Protein AF-U2Q7E9-F1 (afdb_monomer_lite)

InterPro domains:
  IPR041172 Esterase, Ig-like N-terminal [PF18435] (64-182)

Organism: Leptotrichia wadei (strain F0279) (NCBI:txid888055)

Foldseek 3Di:
DDDDDDDDDDDDDDDDDDDDDDDDDDDDDPPPPPPPPPPPPPLDEAAPVQFFPDKFFEWAQDPLGIAGFKIKTFTPFKFFFVFDDLVQKDKDFLLNVCCVPPNDVQWFPFQQPPDPPQFFGFDDKGAAQDRDDDPVRHDRIHRIIITGGDDRTHTHDHPDDNQQRRKMKMWGQQWTAGPSGIHHGHDDIDIQKDWDWDWDQDPVRDTDTDIDIGGDPVRYHHPCPPPPND

Secondary structure (DSSP, 8-state):
-----------PPPP------------------------------EEHHHHEEEEEEEEEEETTEEEEEEEEEEEEEEEEGGG--GGGEEEEEHHHHHHHHH-HHHHEEEESSS-TT-TT-EEEEEEESSSS--TT---SEEEEEEEEE---EEE--SS--HHHHT-EEEEE-S-EEETTEEEEPPSS-EESEEEEEEEEE-TTS-EEEEEEEEE-GGGEE-GGGSTT--

Structure (mmCIF, N/CA/C/O backbone):
data_AF-U2Q7E9-F1
#
_entry.id   AF-U2Q7E9-F1
#
loop_
_atom_site.group_PDB
_atom_site.id
_atom_site.type_symbol
_atom_site.label_atom_id
_atom_site.label_alt_id
_atom_site.label_comp_id
_atom_site.label_asym_id
_atom_site.label_entity_id
_atom_site.label_seq_id
_atom_site.pdbx_PDB_ins_code
_atom_site.Cartn_x
_atom_site.Cartn_y
_atom_site.Cartn_z
_atom_site.occupancy
_atom_site.B_iso_or_equiv
_atom_site.auth_seq_id
_atom_site.auth_comp_id
_atom_site.auth_asym_id
_atom_site.auth_atom_id
_atom_site.pdbx_PDB_model_num
ATOM 1 N N . MET A 1 1 ? -50.893 -19.661 -32.625 1.00 35.09 1 MET A N 1
ATOM 2 C CA . MET A 1 1 ? -51.356 -20.786 -31.797 1.00 35.09 1 MET A CA 1
ATOM 3 C C . MET A 1 1 ? -50.224 -21.048 -30.816 1.00 35.09 1 MET A C 1
ATOM 5 O O . MET A 1 1 ? -49.136 -21.323 -31.297 1.00 35.09 1 MET A O 1
ATOM 9 N N . GLU A 1 2 ? -50.495 -20.791 -29.529 1.00 38.53 2 GLU A N 1
ATOM 10 C CA . GLU A 1 2 ? -49.687 -21.047 -28.306 1.00 38.53 2 GLU A CA 1
ATOM 11 C C . GLU A 1 2 ? -48.305 -20.359 -28.233 1.00 38.53 2 GLU A C 1
ATOM 13 O O . GLU A 1 2 ? -47.393 -20.692 -28.975 1.00 38.53 2 GLU A O 1
ATOM 18 N N . GLU A 1 3 ? -48.082 -19.260 -27.497 1.00 37.53 3 GLU A N 1
ATOM 19 C CA . GLU A 1 3 ? -48.183 -18.992 -26.039 1.00 37.53 3 GLU A CA 1
ATOM 20 C C . GLU A 1 3 ? -47.411 -19.949 -25.112 1.00 37.53 3 GLU A C 1
ATOM 22 O O . GLU A 1 3 ? -47.813 -21.083 -24.893 1.00 37.53 3 GLU A O 1
ATOM 27 N N . ASN A 1 4 ? -46.334 -19.420 -24.512 1.00 36.62 4 ASN A N 1
ATOM 28 C CA . ASN A 1 4 ? -45.985 -19.481 -23.078 1.00 36.62 4 ASN A CA 1
ATOM 29 C C . ASN A 1 4 ? -44.776 -18.532 -22.861 1.00 36.62 4 ASN A C 1
ATOM 31 O O . ASN A 1 4 ? -43.702 -18.775 -23.401 1.00 36.62 4 ASN A O 1
ATOM 35 N N . PHE A 1 5 ? -44.928 -17.300 -22.345 1.00 35.25 5 PHE A N 1
ATOM 36 C CA . PHE A 1 5 ? -44.990 -16.900 -20.918 1.00 35.25 5 PHE A CA 1
ATOM 37 C C . PHE A 1 5 ? -43.955 -17.629 -20.032 1.00 35.25 5 PHE A C 1
ATOM 39 O O . PHE A 1 5 ? -43.865 -18.843 -20.074 1.00 35.25 5 PHE A O 1
ATOM 46 N N . MET A 1 6 ? -43.194 -17.042 -19.102 1.00 34.22 6 MET A N 1
ATOM 47 C CA . MET A 1 6 ? -42.956 -15.685 -18.586 1.00 34.22 6 MET A CA 1
ATOM 48 C C . MET A 1 6 ? -42.015 -15.862 -17.374 1.00 34.22 6 MET A C 1
ATOM 50 O O . MET A 1 6 ? -42.151 -16.858 -16.666 1.00 34.22 6 MET A O 1
ATOM 54 N N . LYS A 1 7 ? -41.133 -14.891 -17.079 1.00 34.28 7 LYS A N 1
ATOM 55 C CA . LYS A 1 7 ? -40.957 -14.269 -15.738 1.00 34.28 7 LYS A CA 1
ATOM 56 C C . LYS A 1 7 ? -39.712 -13.373 -15.679 1.00 34.28 7 LYS A C 1
ATOM 58 O O . LYS A 1 7 ? -38.627 -13.805 -15.312 1.00 34.28 7 LYS A O 1
ATOM 63 N N . LEU A 1 8 ? -39.923 -12.080 -15.923 1.00 35.78 8 LEU A N 1
ATOM 64 C CA . LEU A 1 8 ? -39.176 -11.018 -15.248 1.00 35.78 8 LEU A CA 1
ATOM 65 C C . LEU A 1 8 ? -39.913 -10.725 -13.934 1.00 35.78 8 LEU A C 1
ATOM 67 O O . LEU A 1 8 ? -41.083 -10.341 -13.957 1.00 35.78 8 LEU A O 1
ATOM 71 N N . ASN A 1 9 ? -39.261 -10.920 -12.789 1.00 39.03 9 ASN A N 1
ATOM 72 C CA . ASN A 1 9 ? -39.850 -10.590 -11.493 1.00 39.03 9 ASN A CA 1
ATOM 73 C C . ASN A 1 9 ? -39.443 -9.166 -11.093 1.00 39.03 9 ASN A C 1
ATOM 75 O O . ASN A 1 9 ? -38.362 -8.928 -10.564 1.00 39.03 9 ASN A O 1
ATOM 79 N N . CYS A 1 10 ? -40.328 -8.216 -11.385 1.00 36.78 10 CYS A N 1
ATOM 80 C CA . CYS A 1 10 ? -40.249 -6.829 -10.950 1.00 36.78 10 CYS A CA 1
ATOM 81 C C . CYS A 1 10 ? -41.107 -6.682 -9.682 1.00 36.78 10 CYS A C 1
ATOM 83 O O . CYS A 1 10 ? -42.337 -6.692 -9.765 1.00 36.78 10 CYS A O 1
ATOM 85 N N . LYS A 1 11 ? -40.496 -6.555 -8.495 1.00 34.84 11 LYS A N 1
ATOM 86 C CA . LYS A 1 11 ? -41.243 -6.180 -7.283 1.00 34.84 11 LYS A CA 1
ATOM 87 C C . LYS A 1 11 ? -41.330 -4.657 -7.178 1.00 34.84 11 LYS A C 1
ATOM 89 O O . LYS A 1 11 ? -40.376 -3.971 -6.825 1.00 34.84 11 LYS A O 1
ATOM 94 N N . LYS A 1 12 ? -42.521 -4.166 -7.527 1.00 38.69 12 LYS A N 1
ATOM 95 C CA . LYS A 1 12 ? -42.994 -2.781 -7.439 1.00 38.69 12 LYS A CA 1
ATOM 96 C C . LYS A 1 12 ? -42.983 -2.260 -5.997 1.00 38.69 12 LYS A C 1
ATOM 98 O O . LYS A 1 12 ? -43.397 -2.957 -5.073 1.00 38.69 12 LYS A O 1
ATOM 103 N N . LYS A 1 13 ? -42.573 -0.997 -5.847 1.00 38.19 13 LYS A N 1
ATOM 104 C CA . LYS A 1 13 ? -42.762 -0.172 -4.646 1.00 38.19 13 LYS A CA 1
ATOM 105 C C . LYS A 1 13 ? -44.255 0.096 -4.431 1.00 38.19 13 LYS A C 1
ATOM 107 O O . LYS A 1 13 ? -44.964 0.466 -5.366 1.00 38.19 13 LYS A O 1
ATOM 112 N N . LEU A 1 14 ? -44.706 -0.106 -3.199 1.00 34.03 14 LEU A N 1
ATOM 113 C CA . LEU A 1 14 ? -46.074 0.115 -2.748 1.00 34.03 14 LEU A CA 1
ATOM 114 C C . LEU A 1 14 ? -46.312 1.625 -2.566 1.00 34.03 14 LEU A C 1
ATOM 116 O O . LEU A 1 14 ? -45.668 2.258 -1.733 1.00 34.03 14 LEU A O 1
ATOM 120 N N . TYR A 1 15 ? -47.220 2.196 -3.357 1.00 35.81 15 TYR A N 1
ATOM 121 C CA . TYR A 1 15 ? -47.798 3.516 -3.107 1.00 35.81 15 TYR A CA 1
ATOM 122 C C . TYR A 1 15 ? -48.933 3.367 -2.090 1.00 35.81 15 TYR A C 1
ATOM 124 O O . TYR A 1 15 ? -49.834 2.559 -2.299 1.00 35.81 15 TYR A O 1
ATOM 132 N N . PHE A 1 16 ? -48.924 4.179 -1.034 1.00 34.53 16 PHE A N 1
ATOM 133 C CA . PHE A 1 16 ? -50.110 4.439 -0.219 1.00 34.53 16 PHE A CA 1
ATOM 134 C C . PHE A 1 16 ? -50.252 5.952 -0.050 1.00 34.53 16 PHE A C 1
ATOM 136 O O . PHE A 1 16 ? -49.656 6.566 0.830 1.00 34.53 16 PHE A O 1
ATOM 143 N N . GLY A 1 17 ? -51.012 6.554 -0.963 1.00 34.69 17 GLY A N 1
ATOM 144 C CA . GLY A 1 17 ? -51.671 7.830 -0.729 1.00 34.69 17 GLY A CA 1
ATOM 145 C C . GLY A 1 17 ? -53.087 7.532 -0.250 1.00 34.69 17 GLY A C 1
ATOM 146 O O . GLY A 1 17 ? -53.832 6.846 -0.943 1.00 34.69 17 GLY A O 1
ATOM 147 N N . MET A 1 18 ? -53.457 8.031 0.924 1.00 37.06 18 MET A N 1
ATOM 148 C CA . MET A 1 18 ? -54.849 8.085 1.363 1.00 37.06 18 MET A CA 1
ATOM 149 C C . MET A 1 18 ? -55.152 9.512 1.792 1.00 37.06 18 MET A C 1
ATOM 151 O O . MET A 1 18 ? -54.503 10.058 2.683 1.00 37.06 18 MET A O 1
ATOM 155 N N . MET A 1 19 ? -56.132 10.105 1.117 1.00 32.47 19 MET A N 1
ATOM 156 C CA . MET A 1 19 ? -56.674 11.420 1.409 1.00 32.47 19 MET A CA 1
ATOM 157 C C . MET A 1 19 ? -58.047 11.264 2.077 1.00 32.47 19 MET A C 1
ATOM 159 O O . MET A 1 19 ? -58.916 10.595 1.533 1.00 32.47 19 MET A O 1
ATOM 163 N N . ALA A 1 20 ? -58.174 11.944 3.222 1.00 42.78 20 ALA A N 1
ATOM 164 C CA . ALA A 1 20 ? -59.353 12.554 3.853 1.00 42.78 20 ALA A CA 1
ATOM 165 C C . ALA A 1 20 ? -60.556 11.701 4.318 1.00 42.78 20 ALA A C 1
ATOM 167 O O . ALA A 1 20 ? -61.216 11.039 3.529 1.00 42.78 20 ALA A O 1
ATOM 168 N N . LEU A 1 21 ? -60.968 11.927 5.578 1.00 33.34 21 LEU A N 1
ATOM 169 C CA . LEU A 1 21 ? -62.290 12.497 5.887 1.00 33.34 21 LEU A CA 1
ATOM 170 C C . LEU A 1 21 ? -62.303 13.156 7.286 1.00 33.34 21 LEU A C 1
ATOM 172 O O . LEU A 1 21 ? -61.778 12.607 8.250 1.00 33.34 21 LEU A O 1
ATOM 176 N N . PHE A 1 22 ? -62.903 14.346 7.369 1.00 38.03 22 PHE A N 1
ATOM 177 C CA . PHE A 1 22 ? -63.167 15.127 8.585 1.00 38.03 22 PHE A CA 1
ATOM 178 C C . PHE A 1 22 ? -64.442 14.636 9.289 1.00 38.03 22 PHE A C 1
ATOM 180 O O . PHE A 1 22 ? -65.451 14.437 8.617 1.00 38.03 22 PHE A O 1
ATOM 187 N N . LEU A 1 23 ? -64.446 14.585 10.627 1.00 35.72 23 LEU A N 1
ATOM 188 C CA . LEU A 1 23 ? -65.650 14.771 11.452 1.00 35.72 23 LEU A CA 1
ATOM 189 C C . LEU A 1 23 ? -65.274 15.275 12.858 1.00 35.72 23 LEU A C 1
ATOM 191 O O . LEU A 1 23 ? -64.299 14.832 13.456 1.00 35.72 23 LEU A O 1
ATOM 195 N N . ALA A 1 24 ? -66.030 16.270 13.324 1.00 41.69 24 ALA A N 1
ATOM 196 C CA . ALA A 1 24 ? -65.790 17.094 14.506 1.00 41.69 24 ALA A CA 1
ATOM 197 C C . ALA A 1 24 ? -66.223 16.433 15.830 1.00 41.69 24 ALA A C 1
ATOM 199 O O . ALA A 1 24 ? -67.182 15.667 15.846 1.00 41.69 24 ALA A O 1
ATOM 200 N N . GLY A 1 25 ? -65.598 16.829 16.952 1.00 32.41 25 GLY A N 1
ATOM 201 C CA . GLY A 1 25 ? -66.153 16.591 18.293 1.00 32.41 25 GLY A CA 1
ATOM 202 C C . GLY A 1 25 ? -65.167 16.645 19.471 1.00 32.41 25 GLY A C 1
ATOM 203 O O . GLY A 1 25 ? -64.570 15.638 19.805 1.00 32.41 25 GLY A O 1
ATOM 204 N N . MET A 1 26 ? -65.100 17.814 20.121 1.00 39.75 26 MET A N 1
ATOM 205 C CA . MET A 1 26 ? -64.937 18.077 21.570 1.00 39.75 26 MET A CA 1
ATOM 206 C C . MET A 1 26 ? -63.704 17.615 22.398 1.00 39.75 26 MET A C 1
ATOM 208 O O . MET A 1 26 ? -63.400 16.441 22.543 1.00 39.75 26 MET A O 1
ATOM 212 N N . ALA A 1 27 ? -63.191 18.623 23.125 1.00 36.56 27 ALA A N 1
ATOM 213 C CA . ALA A 1 27 ? -62.683 18.637 24.509 1.00 36.56 27 ALA A CA 1
ATOM 214 C C . ALA A 1 27 ? -61.214 18.257 24.833 1.00 36.56 27 ALA A C 1
ATOM 216 O O . ALA A 1 27 ? -60.791 17.112 24.783 1.00 36.56 27 ALA A O 1
ATOM 217 N N . PHE A 1 28 ? -60.496 19.311 25.256 1.00 37.78 28 PHE A N 1
ATOM 218 C CA . PHE A 1 28 ? -59.373 19.447 26.198 1.00 37.78 28 PHE A CA 1
ATOM 219 C C . PHE A 1 28 ? -58.481 18.238 26.526 1.00 37.78 28 PHE A C 1
ATOM 221 O O . PHE A 1 28 ? -58.897 17.310 27.210 1.00 37.78 28 PHE A O 1
ATOM 228 N N . SER A 1 29 ? -57.184 18.387 26.228 1.00 39.94 29 SER A N 1
ATOM 229 C CA . SER A 1 29 ? -56.067 18.383 27.200 1.00 39.94 29 SER A CA 1
ATOM 230 C C . SER A 1 29 ? -54.755 18.595 26.435 1.00 39.94 29 SER A C 1
ATOM 232 O O . SER A 1 29 ? -54.306 17.707 25.714 1.00 39.94 29 SER A O 1
ATOM 234 N N . THR A 1 30 ? -54.118 19.762 26.560 1.00 42.22 30 THR A N 1
ATOM 235 C CA . THR A 1 30 ? -52.761 19.971 26.032 1.00 42.22 30 THR A CA 1
ATOM 236 C C . THR A 1 30 ? -51.767 19.227 26.918 1.00 42.22 30 THR A C 1
ATOM 238 O O . THR A 1 30 ? -51.229 19.787 27.872 1.00 42.22 30 THR A O 1
ATOM 241 N N . ILE A 1 31 ? -51.507 17.958 26.610 1.00 42.34 31 ILE A N 1
ATOM 242 C CA . ILE A 1 31 ? -50.295 17.299 27.088 1.00 42.34 31 ILE A CA 1
ATOM 243 C C . ILE A 1 31 ? -49.171 17.870 26.230 1.00 42.34 31 ILE A C 1
ATOM 245 O O . ILE A 1 31 ? -49.015 17.511 25.062 1.00 42.34 31 ILE A O 1
ATOM 249 N N . SER A 1 32 ? -48.422 18.816 26.794 1.00 42.19 32 SER A N 1
ATOM 250 C CA . SER A 1 32 ? -47.154 19.250 26.220 1.00 42.19 32 SER A CA 1
ATOM 251 C C . SER A 1 32 ? -46.184 18.074 26.320 1.00 42.19 32 SER A C 1
ATOM 253 O O . SER A 1 32 ? -45.447 17.922 27.292 1.00 42.19 32 SER A O 1
ATOM 255 N N . VAL A 1 33 ? -46.238 17.176 25.336 1.00 44.69 33 VAL A N 1
ATOM 256 C CA . VAL A 1 33 ? -45.173 16.207 25.111 1.00 44.69 33 VAL A CA 1
ATOM 257 C C . VAL A 1 33 ? -44.020 17.025 24.562 1.00 44.69 33 VAL A C 1
ATOM 259 O O . VAL A 1 33 ? -43.983 17.361 23.376 1.00 44.69 33 VAL 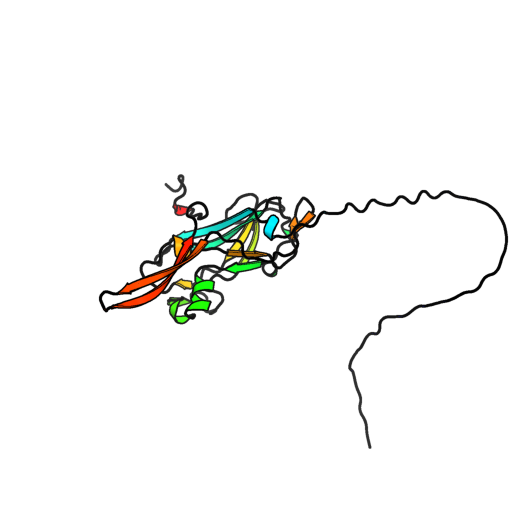A O 1
ATOM 262 N N . ALA A 1 34 ? -43.097 17.398 25.447 1.00 45.75 34 ALA A N 1
ATOM 263 C CA . ALA A 1 34 ? -41.795 17.885 25.041 1.00 45.75 34 ALA A CA 1
ATOM 264 C C . ALA A 1 34 ? -41.196 16.817 24.122 1.00 45.75 34 ALA A C 1
ATOM 266 O O . ALA A 1 34 ? -40.787 15.743 24.563 1.00 45.75 34 ALA A O 1
ATOM 267 N N . LYS A 1 35 ? -41.223 17.084 22.815 1.00 36.81 35 LYS A N 1
ATOM 268 C CA . LYS A 1 35 ? -40.542 16.276 21.816 1.00 36.81 35 LYS A CA 1
ATOM 269 C C . LYS A 1 35 ? -39.066 16.387 22.152 1.00 36.81 35 LYS A C 1
ATOM 271 O O . LYS A 1 35 ? -38.424 17.371 21.792 1.00 36.81 35 LYS A O 1
ATOM 276 N N . THR A 1 36 ? -38.542 15.401 22.873 1.00 38.97 36 THR A N 1
ATOM 277 C CA . THR A 1 36 ? -37.107 15.209 23.036 1.00 38.97 36 THR A CA 1
ATOM 278 C C . THR A 1 36 ? -36.568 14.944 21.641 1.00 38.97 36 THR A C 1
ATOM 280 O O . THR A 1 36 ? -36.545 13.816 21.152 1.00 38.97 36 THR A O 1
ATOM 283 N N . THR A 1 37 ? -36.213 16.013 20.933 1.00 39.88 37 THR A N 1
ATOM 284 C CA . THR A 1 37 ? -35.397 15.914 19.739 1.00 39.88 37 THR A CA 1
ATOM 285 C C . THR A 1 37 ? -34.072 15.374 20.237 1.00 39.88 37 THR A C 1
ATOM 287 O O . THR A 1 37 ? -33.263 16.127 20.781 1.00 39.88 37 THR A O 1
ATOM 290 N N . ASN A 1 38 ? -33.876 14.061 20.111 1.00 45.81 38 ASN A N 1
ATOM 291 C CA . ASN A 1 38 ? -32.545 13.487 20.099 1.00 45.81 38 ASN A CA 1
ATOM 292 C C . ASN A 1 38 ? -31.761 14.339 19.105 1.00 45.81 38 ASN A C 1
ATOM 294 O O . ASN A 1 38 ? -32.017 14.281 17.901 1.00 45.81 38 ASN A O 1
ATOM 298 N N . LYS A 1 39 ? -30.884 15.212 19.617 1.00 47.50 39 LYS A N 1
ATOM 299 C CA . LYS A 1 39 ? -29.866 15.859 18.801 1.00 47.50 39 LYS A CA 1
ATOM 300 C C . LYS A 1 39 ? -29.075 14.696 18.234 1.00 47.50 39 LYS A C 1
ATOM 302 O O . LYS A 1 39 ? -28.239 14.132 18.935 1.00 47.50 39 LYS A O 1
ATOM 307 N N . SER A 1 40 ? -29.415 14.290 17.011 1.00 49.81 40 SER A N 1
ATOM 308 C CA . SER A 1 40 ? -28.590 13.408 16.206 1.00 49.81 40 SER A CA 1
ATOM 309 C C . SER A 1 40 ? -27.187 13.973 16.321 1.00 49.81 40 SER A C 1
ATOM 311 O O . SER A 1 40 ? -26.947 15.120 15.933 1.00 49.81 40 SER A O 1
ATOM 313 N N . LYS A 1 41 ? -26.303 13.234 16.989 1.00 53.41 41 LYS A N 1
ATOM 314 C CA . LYS A 1 41 ? -24.899 13.593 17.103 1.00 53.41 41 LYS A CA 1
ATOM 315 C C . LYS A 1 41 ? -24.408 13.590 15.662 1.00 53.41 41 LYS A C 1
ATOM 317 O O . LYS A 1 41 ? -24.240 12.521 15.090 1.00 53.41 41 LYS A O 1
ATOM 322 N N . ILE A 1 42 ? -24.313 14.770 15.045 1.00 53.94 42 ILE A N 1
ATOM 323 C CA . ILE A 1 42 ? -23.821 14.915 13.677 1.00 53.94 42 ILE A CA 1
ATOM 324 C C . ILE A 1 42 ? -22.383 14.408 13.727 1.00 53.94 42 ILE A C 1
ATOM 326 O O . ILE A 1 42 ? -21.487 15.116 14.185 1.00 53.94 42 ILE A O 1
ATOM 330 N N . SER A 1 43 ? -22.173 13.148 13.351 1.00 61.22 43 SER A N 1
ATOM 331 C CA . SER A 1 43 ? -20.841 12.600 13.163 1.00 61.22 43 SER A CA 1
ATOM 332 C C . SER A 1 43 ? -20.262 13.339 11.968 1.00 61.22 43 SER A C 1
ATOM 334 O O . SER A 1 43 ? -20.722 13.160 10.839 1.00 61.22 43 SER A O 1
ATOM 336 N N . LYS A 1 44 ? -19.323 14.245 12.229 1.00 70.81 44 LYS A N 1
ATOM 337 C CA . LYS A 1 44 ? -18.643 15.008 11.190 1.00 70.81 44 LYS A CA 1
ATOM 338 C C . LYS A 1 44 ? -17.873 14.008 10.327 1.00 70.81 44 LYS A C 1
ATOM 340 O O . LYS A 1 44 ? -16.925 13.403 10.813 1.00 70.81 44 LYS A O 1
ATOM 345 N N . SER A 1 45 ? -18.324 13.798 9.092 1.00 85.50 45 SER A N 1
ATOM 346 C CA . SER A 1 45 ? -17.594 12.978 8.125 1.00 85.50 45 SER A CA 1
ATOM 347 C C . SER A 1 45 ? -16.441 13.794 7.544 1.00 85.50 45 SER A C 1
ATOM 349 O O . SER A 1 45 ? -16.604 14.990 7.272 1.00 85.50 45 SER A O 1
ATOM 351 N N . ILE A 1 46 ? -15.277 13.169 7.395 1.00 95.06 46 ILE A N 1
ATOM 352 C CA . ILE A 1 46 ? -14.102 13.753 6.736 1.00 95.06 46 ILE A CA 1
ATOM 353 C C . ILE A 1 46 ? -13.701 12.885 5.542 1.00 95.06 46 ILE A C 1
ATOM 355 O O . ILE A 1 46 ? -13.955 11.688 5.541 1.00 95.06 46 ILE A O 1
ATOM 359 N N . LEU A 1 47 ? -13.068 13.472 4.528 1.00 97.38 47 LEU A N 1
ATOM 360 C CA . LEU A 1 47 ? -12.507 12.703 3.412 1.00 97.38 47 LEU A CA 1
ATOM 361 C C . LEU A 1 47 ? -11.194 12.031 3.823 1.00 97.38 47 LEU A C 1
ATOM 363 O O . LEU A 1 47 ? -10.405 12.635 4.561 1.00 97.38 47 LEU A O 1
ATOM 367 N N . ALA A 1 48 ? -10.921 10.846 3.275 1.00 97.88 48 ALA A N 1
ATOM 368 C CA . ALA A 1 48 ? -9.658 10.137 3.478 1.00 97.88 48 ALA A CA 1
ATOM 369 C C . ALA A 1 48 ? -8.433 10.993 3.114 1.00 97.88 48 ALA A C 1
ATOM 371 O O . ALA A 1 48 ? -7.438 10.960 3.830 1.00 97.88 48 ALA A O 1
ATOM 372 N N . ASP A 1 49 ? -8.555 11.863 2.104 1.00 97.25 49 ASP A N 1
ATOM 373 C CA . ASP A 1 49 ? -7.512 12.809 1.671 1.00 97.25 49 ASP A CA 1
ATOM 374 C C . ASP A 1 49 ? -6.993 13.730 2.790 1.00 97.25 49 ASP A C 1
ATOM 376 O O . ASP A 1 49 ? -5.884 14.260 2.682 1.00 97.25 49 ASP A O 1
ATOM 380 N N . ASN A 1 50 ? -7.815 13.956 3.822 1.00 96.75 50 ASN A N 1
ATOM 381 C CA . ASN A 1 50 ? -7.501 14.767 5.001 1.00 96.75 50 ASN A CA 1
ATOM 382 C C . ASN A 1 50 ? -7.314 13.921 6.269 1.00 96.75 50 ASN A C 1
ATOM 384 O O . ASN A 1 50 ? -6.796 14.416 7.272 1.00 96.75 50 ASN A O 1
ATOM 388 N N . ALA A 1 51 ? -7.808 12.682 6.261 1.00 97.81 51 ALA A N 1
ATOM 389 C CA . ALA A 1 51 ? -7.718 11.773 7.393 1.00 97.81 51 ALA A CA 1
ATOM 390 C C . ALA A 1 51 ? -6.390 11.016 7.410 1.00 97.81 51 ALA A C 1
ATOM 392 O O . ALA A 1 51 ? -5.810 10.845 8.477 1.00 97.81 51 ALA A O 1
ATOM 393 N N . ILE A 1 52 ? -5.907 10.592 6.243 1.00 98.56 52 ILE A N 1
ATOM 394 C CA . ILE A 1 52 ? -4.623 9.914 6.084 1.00 98.56 52 ILE A CA 1
ATOM 395 C C . ILE A 1 52 ? -3.518 10.967 6.171 1.00 98.56 52 ILE A C 1
ATOM 397 O O . ILE A 1 52 ? -3.438 11.885 5.353 1.00 98.56 52 ILE A O 1
ATOM 401 N N . VAL A 1 53 ? -2.663 10.835 7.181 1.00 98.06 53 VAL A N 1
ATOM 402 C CA . VAL A 1 53 ? -1.568 11.777 7.450 1.00 98.06 53 VAL A CA 1
ATOM 403 C C . VAL A 1 53 ? -0.245 11.302 6.877 1.00 98.06 53 VAL A C 1
ATOM 405 O O . VAL A 1 53 ? 0.622 12.121 6.572 1.00 98.06 53 VAL A O 1
ATOM 408 N N . ASN A 1 54 ? -0.067 9.988 6.742 1.00 98.25 54 ASN A N 1
ATOM 409 C CA . ASN A 1 54 ? 1.174 9.426 6.246 1.00 98.25 54 ASN A CA 1
ATOM 410 C C . ASN A 1 54 ? 0.963 8.044 5.636 1.00 98.25 54 ASN A C 1
ATOM 412 O O . ASN A 1 54 ? 0.061 7.307 6.028 1.00 98.25 54 ASN A O 1
ATOM 416 N N . VAL A 1 55 ? 1.845 7.697 4.706 1.00 98.75 55 VAL A N 1
ATOM 417 C CA . VAL A 1 55 ? 1.912 6.381 4.075 1.00 98.75 55 VAL A CA 1
ATOM 418 C C . VAL A 1 55 ? 3.357 5.929 4.140 1.00 98.75 55 VAL A C 1
ATOM 420 O O . VAL A 1 55 ? 4.263 6.700 3.814 1.00 98.75 55 VAL A O 1
ATOM 423 N N . LYS A 1 56 ? 3.572 4.703 4.606 1.00 98.69 56 LYS A N 1
ATOM 424 C CA . LYS A 1 56 ? 4.890 4.077 4.710 1.00 98.69 56 LYS A CA 1
ATOM 425 C C . LYS A 1 56 ? 4.874 2.722 4.025 1.00 98.69 56 LYS A C 1
ATOM 427 O O . LYS A 1 56 ? 3.832 2.076 3.963 1.00 98.69 56 LYS A O 1
ATOM 432 N N . SER A 1 57 ? 6.033 2.285 3.564 1.00 98.44 57 SER A N 1
ATOM 433 C CA . SER A 1 57 ? 6.242 0.899 3.161 1.00 98.44 57 SER A CA 1
ATOM 434 C C . SER A 1 57 ? 6.916 0.140 4.294 1.00 98.44 57 SER A C 1
ATOM 436 O O . SER A 1 57 ? 7.801 0.661 4.973 1.00 98.44 57 SER A O 1
ATOM 438 N N . TYR A 1 58 ? 6.478 -1.091 4.496 1.00 98.06 58 TYR A N 1
ATOM 439 C CA . TYR A 1 58 ? 7.114 -2.084 5.343 1.00 98.06 58 TYR A CA 1
ATOM 440 C C . TYR A 1 58 ? 7.552 -3.223 4.432 1.00 98.06 58 TYR A C 1
ATOM 442 O O . TYR A 1 58 ? 6.791 -3.630 3.556 1.00 98.06 58 TYR A O 1
ATOM 450 N N . GLY A 1 59 ? 8.777 -3.705 4.585 1.00 96.25 59 GLY A N 1
ATOM 451 C CA . GLY A 1 59 ? 9.330 -4.693 3.668 1.00 96.25 59 GLY A CA 1
ATOM 452 C C . GLY A 1 59 ? 10.498 -5.461 4.248 1.00 96.25 59 GLY A C 1
ATOM 453 O O . GLY A 1 59 ? 10.810 -5.352 5.432 1.00 96.25 59 GLY A O 1
ATOM 454 N N . PHE A 1 60 ? 11.146 -6.223 3.383 1.00 94.12 60 PHE A N 1
ATOM 455 C CA . PHE A 1 60 ? 12.318 -7.040 3.684 1.00 94.12 60 PHE A CA 1
ATOM 456 C C . PHE A 1 60 ? 13.286 -7.005 2.502 1.00 94.12 60 PHE A C 1
ATOM 458 O O . PHE A 1 60 ? 12.917 -6.540 1.416 1.00 94.12 60 PHE A O 1
ATOM 465 N N . VAL A 1 61 ? 14.517 -7.470 2.709 1.00 90.81 61 VAL A N 1
ATOM 466 C CA . VAL A 1 61 ? 15.503 -7.632 1.638 1.00 90.81 61 VAL A CA 1
ATOM 467 C C . VAL A 1 61 ? 15.673 -9.113 1.319 1.00 90.81 61 VAL A C 1
ATOM 469 O O . VAL A 1 61 ? 16.046 -9.900 2.181 1.00 90.81 61 VAL A O 1
ATOM 472 N N . ASP A 1 62 ? 15.418 -9.482 0.066 1.00 84.94 62 ASP A N 1
ATOM 473 C CA . ASP A 1 62 ? 15.658 -10.829 -0.468 1.00 84.94 62 ASP A CA 1
ATOM 474 C C . ASP A 1 62 ? 16.830 -10.808 -1.471 1.00 84.94 62 ASP A C 1
ATOM 476 O O . ASP A 1 62 ? 17.470 -9.771 -1.688 1.00 84.94 62 ASP A O 1
ATOM 480 N N . LEU A 1 63 ? 17.120 -11.948 -2.102 1.00 82.00 63 LEU A N 1
ATOM 481 C CA . LEU A 1 63 ? 18.172 -12.103 -3.113 1.00 82.00 63 LEU A CA 1
ATOM 482 C C . LEU A 1 63 ? 18.010 -11.137 -4.299 1.00 82.00 63 LEU A C 1
ATOM 484 O O . LEU A 1 63 ? 19.009 -10.659 -4.840 1.00 82.00 63 LEU A O 1
ATOM 488 N N . GLU A 1 64 ? 16.772 -10.824 -4.687 1.00 81.69 64 GLU A N 1
ATOM 489 C CA . GLU A 1 64 ? 16.444 -9.853 -5.739 1.00 81.69 64 GLU A CA 1
ATOM 490 C C . GLU A 1 64 ? 16.466 -8.379 -5.276 1.00 81.69 64 GLU A C 1
ATOM 492 O O . GLU A 1 64 ? 16.300 -7.465 -6.088 1.00 81.69 64 GLU A O 1
ATOM 497 N N . GLY A 1 65 ? 16.687 -8.129 -3.982 1.00 84.75 65 GLY A N 1
ATOM 498 C CA . GLY A 1 65 ? 16.663 -6.804 -3.367 1.00 84.75 65 GLY A CA 1
ATOM 499 C C . GLY A 1 65 ? 15.455 -6.578 -2.457 1.00 84.75 65 GLY A C 1
ATOM 500 O O . GLY A 1 65 ? 14.779 -7.509 -2.027 1.00 84.75 65 GLY A O 1
ATOM 501 N N . ALA A 1 66 ? 15.207 -5.313 -2.108 1.00 90.94 66 ALA A N 1
ATOM 502 C CA . ALA A 1 66 ? 14.121 -4.964 -1.196 1.00 90.94 66 ALA A CA 1
ATOM 503 C C . ALA A 1 66 ? 12.746 -5.120 -1.859 1.00 90.94 66 ALA A C 1
ATOM 505 O O . ALA A 1 66 ? 12.575 -4.720 -3.013 1.00 90.94 66 ALA A O 1
ATOM 506 N N . LYS A 1 67 ? 11.759 -5.608 -1.108 1.00 91.62 67 LYS A N 1
ATOM 507 C CA . LYS A 1 67 ? 10.364 -5.743 -1.544 1.00 91.62 67 LYS A CA 1
ATOM 508 C C . LYS A 1 67 ? 9.426 -5.254 -0.445 1.00 91.62 67 LYS A C 1
ATOM 510 O O . LYS A 1 67 ? 9.622 -5.576 0.729 1.00 91.62 67 LYS A O 1
ATOM 515 N N . ALA A 1 68 ? 8.411 -4.479 -0.822 1.00 96.12 68 ALA A N 1
ATOM 516 C CA . ALA A 1 68 ? 7.341 -4.119 0.098 1.00 96.12 68 ALA A CA 1
ATOM 517 C C . ALA A 1 68 ? 6.491 -5.362 0.402 1.00 96.12 68 ALA A C 1
ATOM 519 O O . ALA A 1 68 ? 6.066 -6.063 -0.508 1.00 96.12 68 ALA A O 1
ATOM 520 N N . SER A 1 69 ? 6.254 -5.632 1.682 1.00 97.38 69 SER A N 1
ATOM 521 C CA . SER A 1 69 ? 5.352 -6.685 2.162 1.00 97.38 69 SER A CA 1
ATOM 522 C C . SER A 1 69 ? 4.095 -6.126 2.818 1.00 97.38 69 SER A C 1
ATOM 524 O O . SER A 1 69 ? 3.093 -6.830 2.938 1.00 97.38 69 SER A O 1
ATOM 526 N N . ALA A 1 70 ? 4.112 -4.849 3.206 1.00 98.56 70 ALA A N 1
ATOM 527 C CA . ALA A 1 70 ? 2.912 -4.128 3.588 1.00 98.56 70 ALA A CA 1
ATOM 528 C C . ALA A 1 70 ? 3.003 -2.623 3.302 1.00 98.56 70 ALA A C 1
ATOM 530 O O . ALA A 1 70 ? 4.077 -2.013 3.312 1.00 98.56 70 ALA A O 1
ATOM 531 N N . ILE A 1 71 ? 1.838 -2.009 3.123 1.00 98.81 71 ILE A N 1
ATOM 532 C CA . ILE A 1 71 ? 1.635 -0.563 3.111 1.00 98.81 71 ILE A CA 1
ATOM 533 C C . ILE A 1 71 ? 0.996 -0.170 4.440 1.00 98.81 71 ILE A C 1
ATOM 535 O O . ILE A 1 71 ? -0.023 -0.725 4.851 1.00 98.81 71 ILE A O 1
ATOM 539 N N . ILE A 1 72 ? 1.601 0.796 5.123 1.00 98.75 72 ILE A N 1
ATOM 540 C CA . ILE A 1 72 ? 1.137 1.294 6.415 1.00 98.75 72 ILE A CA 1
ATOM 541 C C . ILE A 1 72 ? 0.521 2.667 6.219 1.00 98.75 72 ILE A C 1
ATOM 543 O O . ILE A 1 72 ? 1.208 3.622 5.845 1.00 98.75 72 ILE A O 1
ATOM 547 N N . VAL A 1 73 ? -0.769 2.763 6.515 1.00 98.88 73 VAL A N 1
ATOM 548 C CA . VAL A 1 73 ? -1.563 3.982 6.384 1.00 98.88 73 VAL A CA 1
ATOM 549 C C . VAL A 1 73 ? -1.802 4.554 7.772 1.00 98.88 73 VAL A C 1
ATOM 551 O O . VAL A 1 73 ? -2.495 3.958 8.594 1.00 98.88 73 VAL A O 1
ATOM 554 N N . GLU A 1 74 ? -1.206 5.706 8.057 1.00 98.75 74 GLU A N 1
ATOM 555 C CA . GLU A 1 74 ? -1.409 6.414 9.317 1.00 98.75 74 GLU A CA 1
ATOM 556 C C . GLU A 1 74 ? -2.573 7.392 9.174 1.00 98.75 74 GLU A C 1
ATOM 558 O O . GLU A 1 74 ? -2.558 8.262 8.297 1.00 98.75 74 GLU A O 1
ATOM 563 N N . TYR A 1 75 ? -3.548 7.292 10.073 1.00 98.62 75 TYR A N 1
ATOM 564 C CA . TYR A 1 75 ? -4.683 8.206 10.142 1.00 98.62 75 TYR A CA 1
ATOM 565 C C . TYR A 1 75 ? -4.504 9.251 11.251 1.00 98.62 75 TYR A C 1
ATOM 567 O O . TYR A 1 75 ? -3.781 9.057 12.226 1.00 98.62 75 TYR A O 1
ATOM 575 N N . ASN A 1 76 ? -5.187 10.388 11.138 1.00 97.56 76 ASN A N 1
ATOM 576 C CA . ASN A 1 76 ? -5.217 11.436 12.166 1.00 97.56 76 ASN A CA 1
ATOM 577 C C . ASN A 1 76 ? -6.090 11.085 13.387 1.00 97.56 76 ASN A C 1
ATOM 579 O O . ASN A 1 76 ? -6.229 11.896 14.303 1.00 97.56 76 ASN A O 1
ATOM 583 N N . GLN A 1 77 ? -6.692 9.901 13.384 1.00 97.50 77 GLN A N 1
ATOM 584 C CA . GLN A 1 77 ? -7.550 9.357 14.424 1.00 97.50 77 GLN A CA 1
ATOM 585 C C . GLN A 1 77 ? -7.468 7.832 14.390 1.00 97.50 77 GLN A C 1
ATOM 587 O O . GLN A 1 77 ? -7.106 7.262 13.362 1.00 97.50 77 GLN A O 1
ATOM 592 N N . ASP A 1 78 ? -7.850 7.187 15.487 1.00 98.31 78 ASP A N 1
ATOM 593 C CA . ASP A 1 78 ? -7.939 5.732 15.509 1.00 98.31 78 ASP A CA 1
ATOM 594 C C . ASP A 1 78 ? -9.079 5.251 14.597 1.00 98.31 78 ASP A C 1
ATOM 596 O O . ASP A 1 78 ? -10.133 5.892 14.499 1.00 98.31 78 ASP A O 1
ATOM 600 N N . ILE A 1 79 ? -8.854 4.122 13.936 1.00 98.50 79 ILE A N 1
ATOM 601 C CA . ILE A 1 79 ? -9.773 3.448 13.020 1.00 98.50 79 ILE A CA 1
ATOM 602 C C . ILE A 1 79 ? -10.309 2.197 13.700 1.00 98.50 79 ILE A C 1
ATOM 604 O O . ILE A 1 79 ? -9.579 1.533 14.431 1.00 98.50 79 ILE A O 1
ATOM 608 N N . LYS A 1 80 ? -11.577 1.857 13.470 1.00 98.19 80 LYS A N 1
ATOM 609 C CA . LYS A 1 80 ? -12.156 0.608 13.972 1.00 98.19 80 LYS A CA 1
ATOM 610 C C . LYS A 1 80 ? -11.846 -0.551 13.032 1.00 98.19 80 LYS A C 1
ATOM 612 O O . LYS A 1 80 ? -12.081 -0.457 11.828 1.00 98.19 80 LYS A O 1
ATOM 617 N N . ALA A 1 81 ? -11.370 -1.659 13.587 1.00 97.75 81 ALA A N 1
ATOM 618 C CA . ALA A 1 81 ? -10.937 -2.816 12.806 1.00 97.75 81 ALA A CA 1
ATOM 619 C C . ALA A 1 81 ? -12.065 -3.510 12.033 1.00 97.75 81 ALA A C 1
ATOM 621 O O . ALA A 1 81 ? -11.822 -4.071 10.975 1.00 97.75 81 ALA A O 1
ATOM 622 N N . ASP A 1 82 ? -13.297 -3.460 12.537 1.00 97.50 82 ASP A N 1
ATOM 623 C CA . ASP A 1 82 ? -14.473 -4.041 11.878 1.00 97.50 82 ASP A CA 1
ATOM 624 C C . ASP A 1 82 ? -15.002 -3.197 10.706 1.00 97.50 82 ASP A C 1
ATOM 626 O O . ASP A 1 82 ? -15.971 -3.589 10.059 1.00 97.50 82 ASP A O 1
ATOM 630 N N . SER A 1 83 ? -14.370 -2.051 10.431 1.00 97.56 83 SER A N 1
ATOM 631 C CA . SER A 1 83 ? -14.755 -1.124 9.365 1.00 97.56 83 SER A CA 1
ATOM 632 C C . SER A 1 83 ? -13.791 -1.083 8.183 1.00 97.56 83 SER A C 1
ATOM 634 O O . SER A 1 83 ? -13.999 -0.271 7.288 1.00 97.56 83 SER A O 1
ATOM 636 N N . VAL A 1 84 ? -12.736 -1.904 8.197 1.00 98.31 84 VAL A N 1
ATOM 637 C CA . VAL A 1 84 ? -11.758 -1.971 7.108 1.00 98.31 84 VAL A CA 1
ATOM 638 C C . VAL A 1 84 ? -11.849 -3.310 6.390 1.00 98.31 84 VAL A C 1
ATOM 640 O O . VAL A 1 84 ? -11.896 -4.370 7.014 1.00 98.31 84 VAL A O 1
ATOM 643 N N . ASP A 1 85 ? -11.826 -3.255 5.069 1.00 98.25 85 ASP A N 1
ATOM 644 C CA . ASP A 1 85 ? -11.742 -4.401 4.180 1.00 98.25 85 ASP A CA 1
ATOM 645 C C . ASP A 1 85 ? -10.766 -4.101 3.035 1.00 98.25 85 ASP A C 1
ATOM 647 O O . ASP A 1 85 ? -10.491 -2.949 2.694 1.00 98.25 85 ASP A O 1
ATOM 651 N N . LYS A 1 86 ? -10.237 -5.147 2.396 1.00 97.75 86 LYS A N 1
ATOM 652 C CA . LYS A 1 86 ? -9.352 -4.987 1.232 1.00 97.75 86 LYS A CA 1
ATOM 653 C C . LYS A 1 86 ? -9.988 -4.183 0.096 1.00 97.75 86 LYS A C 1
ATOM 655 O O . LYS A 1 86 ? -9.274 -3.493 -0.621 1.00 97.75 86 LYS A O 1
ATOM 660 N N . ASN A 1 87 ? -11.310 -4.253 -0.063 1.00 98.19 87 ASN A N 1
ATOM 661 C CA . ASN A 1 87 ? -12.024 -3.552 -1.127 1.00 98.19 87 ASN A CA 1
ATOM 662 C C . ASN A 1 87 ? -12.193 -2.051 -0.846 1.00 98.19 87 ASN A C 1
ATOM 664 O O . ASN A 1 87 ? -12.623 -1.315 -1.734 1.00 98.19 87 ASN A O 1
ATOM 668 N N . ASP A 1 88 ? -11.842 -1.581 0.354 1.00 98.56 88 ASP A N 1
ATOM 669 C CA . ASP A 1 88 ? -11.879 -0.158 0.692 1.00 98.56 88 ASP A CA 1
ATOM 670 C C . ASP A 1 88 ? -10.645 0.597 0.190 1.00 98.56 88 ASP A C 1
ATOM 672 O O . ASP A 1 88 ? -10.581 1.822 0.333 1.00 98.56 88 ASP A O 1
ATOM 676 N N . TYR A 1 89 ? -9.678 -0.100 -0.417 1.00 98.81 89 TYR A N 1
ATOM 677 C CA . TYR A 1 89 ? -8.386 0.451 -0.802 1.00 98.81 89 TYR A CA 1
ATOM 678 C C . TYR A 1 89 ? -7.994 0.067 -2.231 1.00 98.81 89 TYR A C 1
ATOM 680 O O . TYR A 1 89 ? -8.018 -1.095 -2.623 1.00 98.81 89 TYR A O 1
ATOM 688 N N . GLU A 1 90 ? -7.551 1.065 -2.987 1.00 98.69 90 GLU A N 1
ATOM 689 C CA . GLU A 1 90 ? -6.691 0.891 -4.155 1.00 98.69 90 GLU A CA 1
ATOM 690 C C . GLU A 1 90 ? -5.250 1.152 -3.708 1.00 98.69 90 GLU A C 1
ATOM 692 O O . GLU A 1 90 ? -4.998 2.105 -2.964 1.00 98.69 90 GLU A O 1
ATOM 697 N N . ILE A 1 91 ? -4.304 0.331 -4.158 1.00 98.69 91 ILE A N 1
ATOM 698 C CA . ILE A 1 91 ? -2.886 0.495 -3.830 1.00 98.69 91 ILE A CA 1
ATOM 699 C C . ILE A 1 91 ? -2.022 0.555 -5.083 1.00 98.69 91 ILE A C 1
ATOM 701 O O . ILE A 1 91 ? -2.379 0.026 -6.135 1.00 98.69 91 ILE A O 1
ATOM 705 N N . THR A 1 92 ? -0.859 1.173 -4.923 1.00 98.31 92 THR A N 1
ATOM 706 C CA . THR A 1 92 ? 0.236 1.113 -5.884 1.00 98.31 92 THR A CA 1
ATOM 707 C C . THR A 1 92 ? 1.485 0.669 -5.145 1.00 98.31 92 THR A C 1
ATOM 709 O O . THR A 1 92 ? 1.901 1.308 -4.178 1.00 98.31 92 THR A O 1
ATOM 712 N N . ASP A 1 93 ? 2.113 -0.390 -5.627 1.00 96.38 93 ASP A N 1
ATOM 713 C CA . ASP A 1 93 ? 3.460 -0.780 -5.238 1.00 96.38 93 ASP A CA 1
ATOM 714 C C . ASP A 1 93 ? 4.346 -0.903 -6.489 1.00 96.38 93 ASP A C 1
ATOM 716 O O . ASP A 1 93 ? 3.935 -0.548 -7.600 1.00 96.38 93 ASP A O 1
ATOM 720 N N . TYR A 1 94 ? 5.578 -1.380 -6.315 1.00 95.81 94 TYR A N 1
ATOM 721 C CA . TYR A 1 94 ? 6.509 -1.506 -7.430 1.00 95.81 94 TYR A CA 1
ATOM 722 C C . TYR A 1 94 ? 6.085 -2.540 -8.479 1.00 95.81 94 TYR A C 1
ATOM 724 O O . TYR A 1 94 ? 6.249 -2.271 -9.672 1.00 95.81 94 TYR A O 1
ATOM 732 N N . ALA A 1 95 ? 5.554 -3.695 -8.064 1.00 95.62 95 ALA A N 1
ATOM 733 C CA . ALA A 1 95 ? 5.131 -4.742 -8.992 1.00 95.62 95 ALA A CA 1
ATOM 734 C C . ALA A 1 95 ? 3.927 -4.261 -9.807 1.00 95.62 95 ALA A C 1
ATOM 736 O O . ALA A 1 95 ? 4.000 -4.206 -11.032 1.00 95.62 95 ALA A O 1
ATOM 737 N N . ILE A 1 96 ? 2.892 -3.748 -9.139 1.00 97.31 96 ILE A N 1
ATOM 738 C CA . ILE A 1 96 ? 1.693 -3.182 -9.769 1.00 97.31 96 ILE A CA 1
ATOM 739 C C . ILE A 1 96 ? 2.062 -2.070 -10.756 1.00 97.31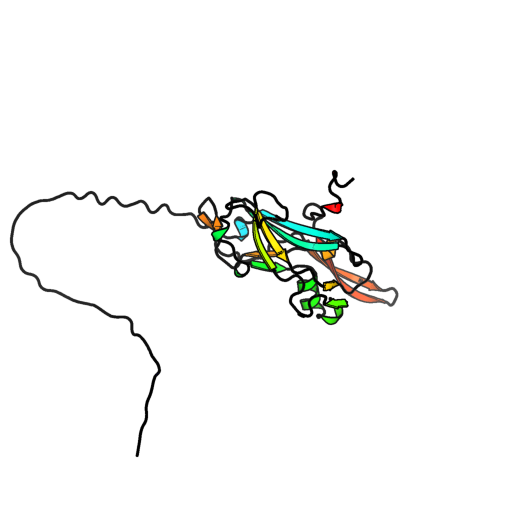 96 ILE A C 1
ATOM 741 O O . ILE A 1 96 ? 1.569 -2.035 -11.889 1.00 97.31 96 ILE A O 1
ATOM 745 N N . TYR A 1 97 ? 2.927 -1.140 -10.337 1.00 96.38 97 TYR A N 1
ATOM 746 C CA . TYR A 1 97 ? 3.360 -0.036 -11.189 1.00 96.38 97 TYR A CA 1
ATOM 747 C C . TYR A 1 97 ? 4.104 -0.538 -12.433 1.00 96.38 97 TYR A C 1
ATOM 749 O O . TYR A 1 97 ? 3.804 -0.108 -13.553 1.00 96.38 97 TYR A O 1
ATOM 757 N N . SER A 1 98 ? 5.066 -1.440 -12.239 1.00 94.31 98 SER A N 1
ATOM 758 C CA . SER A 1 98 ? 5.944 -1.926 -13.306 1.00 94.31 98 SER A CA 1
ATOM 759 C C . SER A 1 98 ? 5.194 -2.831 -14.278 1.00 94.31 98 SER A C 1
ATOM 761 O O . SER A 1 98 ? 5.316 -2.648 -15.487 1.00 94.31 98 SER A O 1
ATOM 763 N N . GLU A 1 99 ? 4.309 -3.703 -13.795 1.00 95.38 99 GLU A N 1
ATOM 764 C CA . GLU A 1 99 ? 3.473 -4.539 -14.658 1.00 95.38 99 GLU A CA 1
ATOM 765 C C . GLU A 1 99 ? 2.544 -3.707 -15.533 1.00 95.38 99 GLU A C 1
ATOM 767 O O . GLU A 1 99 ? 2.421 -3.960 -16.733 1.00 95.38 99 GLU A O 1
ATOM 772 N N . LYS A 1 100 ? 1.924 -2.669 -14.962 1.00 95.38 100 LYS A N 1
ATOM 773 C CA . LYS A 1 100 ? 1.071 -1.749 -15.721 1.00 95.38 100 LYS A CA 1
ATOM 774 C C . LYS A 1 100 ? 1.850 -1.000 -16.803 1.00 95.38 100 LYS A C 1
ATOM 776 O O . LYS A 1 100 ? 1.286 -0.676 -17.849 1.00 95.38 100 LYS A O 1
ATOM 781 N N . LYS A 1 101 ? 3.117 -0.680 -16.538 1.00 92.62 101 LYS A N 1
ATOM 782 C CA . LYS A 1 101 ? 3.983 0.091 -17.436 1.00 92.62 101 LYS A CA 1
ATOM 783 C C . LYS A 1 101 ? 4.598 -0.776 -18.536 1.00 92.62 101 LYS A C 1
ATOM 785 O O . LYS A 1 101 ? 4.552 -0.397 -19.705 1.00 92.62 101 LYS A O 1
ATOM 790 N N . ASP A 1 102 ? 5.180 -1.906 -18.155 1.00 92.31 102 ASP A N 1
ATOM 791 C CA . ASP A 1 102 ? 6.107 -2.690 -18.974 1.00 92.31 102 ASP A CA 1
ATOM 792 C C . ASP A 1 102 ? 5.603 -4.114 -19.265 1.00 92.31 102 ASP A C 1
ATOM 794 O O . ASP A 1 102 ? 6.096 -4.765 -20.194 1.00 92.31 102 ASP A O 1
ATOM 798 N N . GLY A 1 103 ? 4.579 -4.569 -18.541 1.00 94.75 103 GLY A N 1
ATOM 799 C CA . GLY A 1 103 ? 4.000 -5.903 -18.638 1.00 94.75 103 GLY A CA 1
ATOM 800 C C . GLY A 1 103 ? 4.611 -6.900 -17.650 1.00 94.75 103 GLY A C 1
ATOM 801 O O . GLY A 1 103 ? 5.731 -6.734 -17.165 1.00 94.75 103 GLY A O 1
ATOM 802 N N . PHE A 1 104 ? 3.859 -7.969 -17.392 1.00 93.94 104 PHE A N 1
ATOM 803 C CA . PHE A 1 104 ? 4.213 -9.028 -16.444 1.00 93.94 104 PHE A CA 1
ATOM 804 C C . PHE A 1 104 ? 5.588 -9.655 -16.704 1.00 93.94 104 PHE A C 1
ATOM 806 O O . PHE A 1 104 ? 6.444 -9.633 -15.832 1.00 93.94 104 PHE A O 1
ATOM 813 N N . GLU A 1 105 ? 5.844 -10.121 -17.932 1.00 93.25 105 GLU A N 1
ATOM 814 C CA . GLU A 1 105 ? 7.083 -10.844 -18.290 1.00 93.25 105 GLU A CA 1
ATOM 815 C C . GLU A 1 105 ? 8.359 -9.997 -18.138 1.00 93.25 105 GLU A C 1
ATOM 817 O O . GLU A 1 105 ? 9.466 -10.521 -18.174 1.00 93.25 105 GLU A O 1
ATOM 822 N N . LYS A 1 106 ? 8.224 -8.668 -18.031 1.00 92.56 106 LYS A N 1
ATOM 823 C CA . LYS A 1 106 ? 9.348 -7.755 -17.775 1.00 92.56 106 LYS A CA 1
ATOM 824 C C . LYS A 1 106 ? 9.493 -7.375 -16.306 1.00 92.56 106 LYS A C 1
ATOM 826 O O . LYS A 1 106 ? 10.494 -6.761 -15.951 1.00 92.56 106 LYS A O 1
ATOM 831 N N . THR A 1 107 ? 8.490 -7.684 -15.492 1.00 92.81 107 THR A N 1
ATOM 832 C CA . THR A 1 107 ? 8.410 -7.292 -14.083 1.00 92.81 107 THR A CA 1
ATOM 833 C C . THR A 1 107 ? 8.654 -8.472 -13.155 1.00 92.81 107 THR A C 1
ATOM 835 O O . THR A 1 107 ? 9.271 -8.292 -12.109 1.00 92.81 107 THR A O 1
ATOM 838 N N . VAL A 1 108 ? 8.209 -9.668 -13.536 1.00 94.12 108 VAL A N 1
ATOM 839 C CA . VAL A 1 108 ? 8.272 -10.882 -12.721 1.00 94.12 108 VAL A CA 1
ATOM 840 C C . VAL A 1 108 ? 9.157 -11.908 -13.420 1.00 94.12 108 VAL A C 1
ATOM 842 O O . VAL A 1 108 ? 8.888 -12.304 -14.550 1.00 94.12 108 VAL A O 1
ATOM 845 N N . GLU A 1 109 ? 10.226 -12.325 -12.744 1.00 94.06 109 GLU A N 1
ATOM 846 C CA . GLU A 1 109 ? 11.138 -13.380 -13.207 1.00 94.06 109 GLU A CA 1
ATOM 847 C C . GLU A 1 109 ? 10.605 -14.766 -12.816 1.00 94.06 109 GLU A C 1
ATOM 849 O O . GLU A 1 109 ? 10.682 -15.718 -13.588 1.00 94.06 109 GLU A O 1
ATOM 854 N N . ILE A 1 110 ? 10.065 -14.884 -11.597 1.00 94.25 110 ILE A N 1
ATOM 855 C CA . ILE A 1 110 ? 9.467 -16.117 -11.077 1.00 94.25 110 ILE A CA 1
ATOM 856 C C . ILE A 1 110 ? 8.162 -15.763 -10.379 1.00 94.25 110 ILE A C 1
ATOM 858 O O . ILE A 1 110 ? 8.173 -15.042 -9.386 1.00 94.25 110 ILE A O 1
ATOM 862 N N . ASP A 1 111 ? 7.066 -16.335 -10.853 1.00 95.69 111 ASP A N 1
ATOM 863 C CA . ASP A 1 111 ? 5.799 -16.410 -10.129 1.00 95.69 111 ASP A CA 1
ATOM 864 C C . ASP A 1 111 ? 5.861 -17.630 -9.191 1.00 95.69 111 ASP A C 1
ATOM 866 O O . ASP A 1 111 ? 5.971 -18.769 -9.661 1.00 95.69 111 ASP A O 1
ATOM 870 N N . ARG A 1 112 ? 5.912 -17.403 -7.869 1.00 95.06 112 ARG A N 1
ATOM 871 C CA . ARG A 1 112 ? 6.111 -18.488 -6.886 1.00 95.06 112 ARG A CA 1
ATOM 872 C C . ARG A 1 112 ? 4.784 -19.134 -6.484 1.00 95.06 112 ARG A C 1
ATOM 874 O O . ARG A 1 112 ? 4.801 -20.305 -6.100 1.00 95.06 112 ARG A O 1
ATOM 881 N N . ASP A 1 113 ? 3.667 -18.411 -6.570 1.00 95.88 113 ASP A N 1
ATOM 882 C CA . ASP A 1 113 ? 2.336 -18.930 -6.227 1.00 95.88 113 ASP A CA 1
ATOM 883 C C . ASP A 1 113 ? 1.534 -19.445 -7.442 1.00 95.88 113 ASP A C 1
ATOM 885 O O . ASP A 1 113 ? 0.541 -20.160 -7.273 1.00 95.88 113 ASP A O 1
ATOM 889 N N . GLY A 1 114 ? 1.997 -19.154 -8.662 1.00 95.25 114 GLY A N 1
ATOM 890 C CA . GLY A 1 114 ? 1.408 -19.599 -9.924 1.00 95.25 114 GLY A CA 1
ATOM 891 C C . GLY A 1 114 ? 0.170 -18.806 -10.357 1.00 95.25 114 GLY A C 1
ATOM 892 O O . GLY A 1 114 ? -0.578 -19.283 -11.220 1.00 95.25 114 GLY A O 1
ATOM 893 N N . THR A 1 115 ? -0.086 -17.644 -9.747 1.00 95.38 115 THR A N 1
ATOM 894 C CA . THR A 1 115 ? -1.267 -16.801 -9.970 1.00 95.38 115 THR A CA 1
ATOM 895 C C . THR A 1 115 ? -0.889 -15.418 -10.502 1.00 95.38 115 THR A C 1
ATOM 897 O O . THR A 1 115 ? -1.175 -14.388 -9.897 1.00 95.38 115 THR A O 1
ATOM 900 N N . LYS A 1 116 ? -0.362 -15.401 -11.724 1.00 94.25 116 LYS A N 1
ATOM 901 C CA . LYS A 1 116 ? -0.116 -14.196 -12.530 1.00 94.25 116 LYS A CA 1
ATOM 902 C C . LYS A 1 116 ? -1.130 -13.055 -12.344 1.00 94.25 116 LYS A C 1
ATOM 904 O O . LYS A 1 116 ? -2.327 -13.200 -12.628 1.00 94.25 116 LYS A O 1
ATOM 909 N N . GLY A 1 117 ? -0.601 -11.878 -12.018 1.00 91.69 117 GLY A N 1
ATOM 910 C CA . GLY A 1 117 ? -1.323 -10.615 -11.871 1.00 91.69 117 GLY A CA 1
ATOM 911 C C . GLY A 1 117 ? -1.772 -10.326 -10.438 1.00 91.69 117 GLY A C 1
ATOM 912 O O . GLY A 1 117 ? -2.499 -9.352 -10.217 1.00 91.69 117 GLY A O 1
ATOM 913 N N . ASN A 1 118 ? -1.388 -11.164 -9.473 1.00 96.25 118 ASN A N 1
ATOM 914 C CA . ASN A 1 118 ? -1.633 -10.928 -8.054 1.00 96.25 118 ASN A CA 1
ATOM 915 C C . ASN A 1 118 ? -0.407 -10.331 -7.326 1.00 96.25 118 ASN A C 1
ATOM 917 O O . ASN A 1 118 ? -0.474 -10.092 -6.119 1.00 96.25 118 ASN A O 1
ATOM 921 N N . GLU A 1 119 ? 0.696 -10.085 -8.029 1.00 96.56 119 GLU A N 1
ATOM 922 C CA . GLU A 1 119 ? 1.947 -9.584 -7.476 1.00 96.56 119 GLU A CA 1
ATOM 923 C C . GLU A 1 119 ? 1.762 -8.174 -6.919 1.00 96.56 119 GLU A C 1
ATOM 925 O O . GLU A 1 119 ? 1.223 -7.278 -7.575 1.00 96.56 119 GLU A O 1
ATOM 930 N N . GLY A 1 120 ? 2.147 -7.989 -5.656 1.00 96.88 120 GLY A N 1
ATOM 931 C CA . GLY A 1 120 ? 1.931 -6.731 -4.950 1.00 96.88 120 GLY A CA 1
ATOM 932 C C . GLY A 1 120 ? 0.471 -6.441 -4.582 1.00 96.88 120 GLY A C 1
ATOM 933 O O . GLY A 1 120 ? 0.190 -5.423 -3.951 1.00 96.88 120 GLY A O 1
ATOM 934 N N . GLN A 1 121 ? -0.484 -7.314 -4.934 1.00 98.00 121 GLN A N 1
ATOM 935 C CA . GLN A 1 121 ? -1.904 -7.107 -4.626 1.00 98.00 121 GLN A CA 1
ATOM 936 C C . GLN A 1 121 ? -2.215 -7.351 -3.148 1.00 98.00 121 GLN A C 1
ATOM 938 O O . GLN A 1 121 ? -1.539 -8.114 -2.462 1.00 98.00 121 GLN A O 1
ATOM 943 N N . ILE A 1 122 ? -3.293 -6.734 -2.658 1.00 98.62 122 ILE A N 1
ATOM 944 C CA . ILE A 1 122 ? -3.711 -6.816 -1.253 1.00 98.62 122 ILE A CA 1
ATOM 945 C C . ILE A 1 122 ? -4.076 -8.256 -0.866 1.00 98.62 122 ILE A C 1
ATOM 947 O O . ILE A 1 122 ? -5.005 -8.847 -1.426 1.00 98.62 122 ILE A O 1
ATOM 951 N N . THR A 1 123 ? -3.418 -8.783 0.168 1.00 97.88 123 THR A N 1
ATOM 952 C CA . THR A 1 123 ? -3.727 -10.097 0.757 1.00 97.88 123 THR A CA 1
ATOM 953 C C . THR A 1 123 ? -4.490 -9.974 2.070 1.00 97.88 123 THR A C 1
ATOM 955 O O . THR A 1 123 ? -5.422 -10.748 2.304 1.00 97.88 123 THR A O 1
ATOM 958 N N . LYS A 1 124 ? -4.147 -8.991 2.916 1.00 97.75 124 LYS A N 1
ATOM 959 C CA . LYS A 1 124 ? -4.833 -8.729 4.191 1.00 97.75 124 LYS A CA 1
ATOM 960 C C . LYS A 1 124 ? -4.913 -7.240 4.491 1.00 97.75 124 LYS A C 1
ATOM 962 O O . LYS A 1 124 ? -4.008 -6.484 4.157 1.00 97.75 124 LYS A O 1
ATOM 967 N N . VAL A 1 125 ? -5.969 -6.851 5.201 1.00 98.56 125 VAL A N 1
ATOM 968 C CA . VAL A 1 125 ? -6.118 -5.516 5.785 1.00 98.56 125 VAL A CA 1
ATOM 969 C C . VAL A 1 125 ? -6.555 -5.658 7.234 1.00 98.56 125 VAL A C 1
ATOM 971 O O . VAL A 1 125 ? -7.437 -6.460 7.536 1.00 98.56 125 VAL A O 1
ATOM 974 N N . TYR A 1 126 ? -5.924 -4.909 8.131 1.00 98.62 126 TYR A N 1
ATOM 975 C CA . TYR A 1 126 ? -6.311 -4.829 9.540 1.00 98.62 126 TYR A CA 1
ATOM 976 C C . TYR A 1 126 ? -5.813 -3.532 10.173 1.00 98.62 126 TYR A C 1
ATOM 978 O O . TYR A 1 126 ? -5.003 -2.805 9.601 1.00 98.62 126 TYR A O 1
ATOM 986 N N . VAL A 1 127 ? -6.294 -3.246 11.379 1.00 98.62 127 VAL A N 1
ATOM 987 C CA . VAL A 1 127 ? -5.878 -2.085 12.168 1.00 98.62 127 VAL A CA 1
ATOM 988 C C . VAL A 1 127 ? -4.825 -2.487 13.197 1.00 98.62 127 VAL A C 1
ATOM 990 O O . VAL A 1 127 ? -4.870 -3.589 13.735 1.00 98.62 127 VAL A O 1
ATOM 993 N N . ASN A 1 128 ? -3.875 -1.603 13.490 1.00 98.25 128 ASN A N 1
ATOM 994 C CA . ASN A 1 128 ? -2.881 -1.788 14.539 1.00 98.25 128 ASN A CA 1
ATOM 995 C C . ASN A 1 128 ? -2.570 -0.464 15.264 1.00 98.25 128 ASN A C 1
ATOM 997 O O . ASN A 1 128 ? -2.734 0.633 14.720 1.00 98.25 128 ASN A O 1
ATOM 1001 N N . ASP A 1 129 ? -2.057 -0.568 16.489 1.00 96.88 129 ASP A N 1
ATOM 1002 C CA . ASP A 1 129 ? -1.601 0.580 17.290 1.00 96.88 129 ASP A CA 1
ATOM 1003 C C . ASP A 1 129 ? -0.201 1.060 16.896 1.00 96.88 129 ASP A C 1
ATOM 1005 O O . ASP A 1 129 ? 0.208 2.173 17.230 1.00 96.88 129 ASP A O 1
ATOM 1009 N N . LYS A 1 130 ? 0.546 0.215 16.182 1.00 96.12 130 LYS A N 1
ATOM 1010 C CA . LYS A 1 130 ? 1.918 0.468 15.752 1.00 96.12 130 LYS A CA 1
ATOM 1011 C C . LYS A 1 130 ? 2.055 0.322 14.237 1.00 96.12 130 LYS A C 1
ATOM 1013 O O . LYS A 1 130 ? 1.334 -0.476 13.638 1.00 96.12 130 LYS A O 1
ATOM 1018 N N . PRO A 1 131 ? 3.018 1.028 13.621 1.00 96.62 131 PRO A N 1
ATOM 1019 C CA . PRO A 1 131 ? 3.322 0.891 12.204 1.00 96.62 131 PRO A CA 1
ATOM 1020 C C . PRO A 1 131 ? 4.165 -0.372 11.945 1.00 96.62 131 PRO A C 1
ATOM 1022 O O . PRO A 1 131 ? 5.294 -0.287 11.470 1.00 96.62 131 PRO A O 1
ATOM 1025 N N . GLU A 1 132 ? 3.626 -1.546 12.268 1.00 95.56 132 GLU A N 1
ATOM 1026 C CA . GLU A 1 132 ? 4.278 -2.843 12.066 1.00 95.56 132 GLU A CA 1
ATOM 1027 C C . GLU A 1 132 ? 3.254 -3.935 11.733 1.00 95.56 132 GLU A C 1
ATOM 1029 O O . GLU A 1 132 ? 2.083 -3.844 12.118 1.00 95.56 132 GLU A O 1
ATOM 1034 N N . ILE A 1 133 ? 3.714 -4.979 11.039 1.00 95.38 133 ILE A N 1
ATOM 1035 C CA . ILE A 1 133 ? 2.923 -6.184 10.773 1.00 95.38 133 ILE A CA 1
ATOM 1036 C C . ILE A 1 133 ? 2.642 -6.917 12.092 1.00 95.38 133 ILE A C 1
ATOM 1038 O O . ILE A 1 133 ? 3.534 -7.120 12.919 1.00 95.38 133 ILE A O 1
ATOM 1042 N N . SER A 1 134 ? 1.398 -7.356 12.278 1.00 93.25 134 SER A N 1
ATOM 1043 C CA . SER A 1 134 ? 0.959 -8.096 13.459 1.00 93.25 134 SER A CA 1
ATOM 1044 C C . SER A 1 134 ? 0.777 -9.576 13.149 1.00 93.25 134 SER A C 1
ATOM 1046 O O . SER A 1 134 ? -0.075 -9.959 12.351 1.00 93.25 134 SER A O 1
ATOM 1048 N N . LYS A 1 135 ? 1.490 -10.437 13.885 1.00 89.25 135 LYS A N 1
ATOM 1049 C CA . LYS A 1 135 ? 1.310 -11.900 13.808 1.00 89.25 135 LYS A CA 1
ATOM 1050 C C . LYS A 1 135 ? -0.102 -12.358 14.199 1.00 89.25 135 LYS A C 1
ATOM 1052 O O . LYS A 1 135 ? -0.514 -13.440 13.802 1.00 89.25 135 LYS A O 1
ATOM 1057 N N . ASN A 1 136 ? -0.828 -11.542 14.967 1.00 89.81 136 ASN A N 1
ATOM 1058 C CA . ASN A 1 136 ? -2.155 -11.866 15.496 1.00 89.81 136 ASN A CA 1
ATOM 1059 C C . ASN A 1 136 ? -3.296 -11.143 14.755 1.00 89.81 136 ASN A C 1
ATOM 1061 O O . ASN A 1 136 ? -4.432 -11.195 15.217 1.00 89.81 136 ASN A O 1
ATOM 1065 N N . GLY 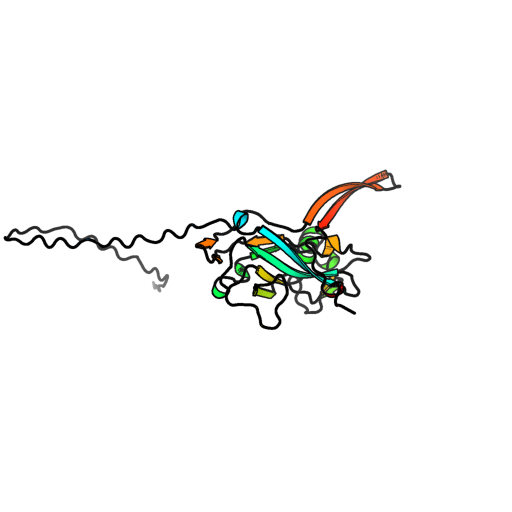A 1 137 ? -3.015 -10.456 13.639 1.00 85.19 137 GLY A N 1
ATOM 1066 C CA . GLY A 1 137 ? -4.042 -9.780 12.833 1.00 85.19 137 GLY A CA 1
ATOM 1067 C C . GLY A 1 137 ? -4.521 -8.428 13.376 1.00 85.19 137 GLY A C 1
ATOM 1068 O O . GLY A 1 137 ? -5.602 -7.982 13.011 1.00 85.19 137 GLY A O 1
ATOM 1069 N N . GLY A 1 138 ? -3.729 -7.774 14.234 1.00 94.81 138 GLY A N 1
ATOM 1070 C CA . GLY A 1 138 ? -3.962 -6.383 14.642 1.00 94.81 138 GLY A CA 1
ATOM 1071 C C . GLY A 1 138 ? -4.670 -6.171 15.986 1.00 94.81 138 GLY A C 1
ATOM 1072 O O . GLY A 1 138 ? -4.684 -7.044 16.856 1.00 94.81 138 GLY A O 1
ATOM 1073 N N . THR A 1 139 ? -5.214 -4.968 16.166 1.00 97.19 139 THR A N 1
ATOM 1074 C CA . THR A 1 139 ? -5.973 -4.498 17.336 1.00 97.19 139 THR A CA 1
ATOM 1075 C C . THR A 1 139 ? -7.407 -4.147 16.930 1.00 97.19 139 THR A C 1
ATOM 1077 O O . THR A 1 139 ? -7.714 -4.021 15.751 1.00 97.19 139 THR A O 1
ATOM 1080 N N . LYS A 1 140 ? -8.330 -4.016 17.895 1.00 97.19 140 LYS A N 1
ATOM 1081 C CA . LYS A 1 140 ? -9.745 -3.680 17.603 1.00 97.19 140 LYS A CA 1
ATOM 1082 C C . LYS A 1 140 ? -9.939 -2.237 17.136 1.00 97.19 140 LYS A C 1
ATOM 1084 O O . LYS A 1 140 ? -10.910 -1.927 16.453 1.00 97.19 140 LYS A O 1
ATOM 1089 N N . GLU A 1 141 ? -9.043 -1.366 17.566 1.00 97.50 141 GLU A N 1
ATOM 1090 C CA . GLU A 1 141 ? -8.983 0.048 17.235 1.00 97.50 141 GLU A CA 1
ATOM 1091 C C . GLU A 1 141 ? -7.507 0.448 17.275 1.00 97.50 141 GLU A C 1
ATOM 1093 O O . GLU A 1 141 ? -6.758 -0.126 18.065 1.00 97.50 141 GLU A O 1
ATOM 1098 N N . GLY A 1 142 ? -7.094 1.380 16.420 1.00 98.06 142 GLY A N 1
ATOM 1099 C CA . GLY A 1 142 ? -5.700 1.803 16.319 1.00 98.06 142 GLY A CA 1
ATOM 1100 C C . GLY A 1 142 ? -5.480 2.827 15.213 1.00 98.06 142 GLY A C 1
ATOM 1101 O O . GLY A 1 142 ? -6.316 3.008 14.327 1.00 98.06 142 GLY A O 1
ATOM 1102 N N . LYS A 1 143 ? -4.354 3.537 15.274 1.00 98.12 143 LYS A N 1
ATOM 1103 C CA . LYS A 1 143 ? -4.049 4.659 14.371 1.00 98.12 143 LYS A CA 1
ATOM 1104 C C . LYS A 1 143 ? -3.601 4.222 12.970 1.00 98.12 143 LYS A C 1
ATOM 1106 O O . LYS A 1 143 ? -3.624 5.025 12.034 1.00 98.12 143 LYS A O 1
ATOM 1111 N N . TYR A 1 144 ? -3.160 2.974 12.830 1.00 98.75 144 TYR A N 1
ATOM 1112 C CA 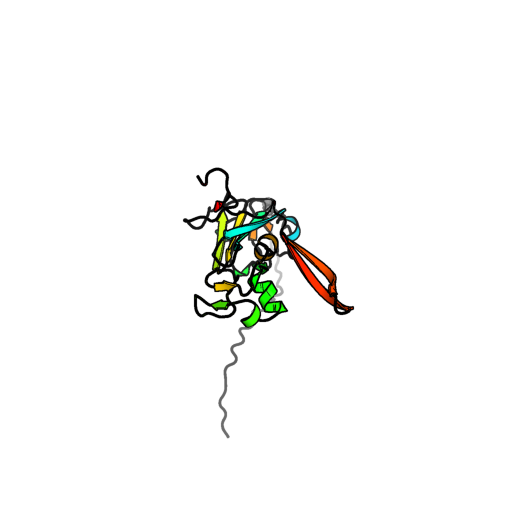. TYR A 1 144 ? -2.563 2.463 11.604 1.00 98.75 144 TYR A CA 1
ATOM 1113 C C . TYR A 1 144 ? -3.465 1.418 10.968 1.00 98.75 144 TYR A C 1
ATOM 1115 O O . TYR A 1 144 ? -3.869 0.467 11.629 1.00 98.75 144 TYR A O 1
ATOM 1123 N N . VAL A 1 145 ? -3.727 1.560 9.673 1.00 98.75 145 VAL A N 1
ATOM 1124 C CA . VAL A 1 145 ? -4.224 0.458 8.848 1.00 98.75 145 VAL A CA 1
ATOM 1125 C C . VAL A 1 145 ? -3.022 -0.182 8.167 1.00 98.75 145 VAL A C 1
ATOM 1127 O O . VAL A 1 145 ? -2.216 0.506 7.536 1.00 98.75 145 VAL A O 1
ATOM 1130 N N . ILE A 1 146 ? -2.887 -1.492 8.332 1.00 98.75 146 ILE A N 1
ATOM 1131 C CA . ILE A 1 146 ? -1.839 -2.313 7.735 1.00 98.75 146 ILE A CA 1
ATOM 1132 C C . ILE A 1 146 ? -2.456 -3.062 6.560 1.00 98.75 146 ILE A C 1
ATOM 1134 O O . ILE A 1 146 ? -3.419 -3.807 6.738 1.00 98.75 146 ILE A O 1
ATOM 1138 N N . ILE A 1 147 ? -1.901 -2.848 5.372 1.00 98.81 147 ILE A N 1
ATOM 1139 C CA . ILE A 1 147 ? -2.309 -3.501 4.131 1.00 98.81 147 ILE A CA 1
ATOM 1140 C C . ILE A 1 147 ? -1.162 -4.421 3.721 1.00 98.81 147 ILE A C 1
ATOM 1142 O O . ILE A 1 147 ? -0.176 -3.954 3.159 1.00 98.81 147 ILE A O 1
ATOM 1146 N N . GLU A 1 148 ? -1.254 -5.707 4.052 1.00 98.62 148 GLU A N 1
ATOM 1147 C CA . GLU A 1 148 ? -0.290 -6.711 3.586 1.00 98.62 148 GLU A CA 1
ATOM 1148 C C . GLU A 1 148 ? -0.518 -6.989 2.100 1.00 98.62 148 GLU A C 1
ATOM 1150 O O . GLU A 1 148 ? -1.663 -7.078 1.641 1.00 98.62 148 GLU A O 1
ATOM 1155 N N . VAL A 1 149 ? 0.576 -7.142 1.359 1.00 98.56 149 VAL A N 1
ATOM 1156 C CA . VAL A 1 149 ? 0.563 -7.405 -0.083 1.00 98.56 149 VAL A CA 1
ATOM 1157 C C . VAL A 1 149 ? 1.143 -8.778 -0.391 1.00 98.56 149 VAL A C 1
ATOM 1159 O O . VAL A 1 149 ? 1.867 -9.349 0.427 1.00 98.56 149 VAL A O 1
ATOM 1162 N N . ASN A 1 150 ? 0.790 -9.344 -1.544 1.00 97.94 150 ASN A N 1
ATOM 1163 C CA . ASN A 1 150 ? 1.407 -10.577 -2.007 1.00 97.94 150 ASN A CA 1
ATOM 1164 C C . ASN A 1 150 ? 2.892 -10.317 -2.246 1.00 97.94 150 ASN A C 1
ATOM 1166 O O . ASN A 1 150 ? 3.247 -9.270 -2.775 1.00 97.94 150 ASN A O 1
ATOM 1170 N N . THR A 1 151 ? 3.737 -11.270 -1.872 1.00 96.31 151 THR A N 1
ATOM 1171 C CA . THR A 1 151 ? 5.185 -11.228 -2.096 1.00 96.31 151 THR A CA 1
ATOM 1172 C C . THR A 1 151 ? 5.725 -12.527 -2.689 1.00 96.31 151 THR A C 1
ATOM 1174 O O . THR A 1 151 ? 6.945 -12.663 -2.829 1.00 96.31 151 THR A O 1
ATOM 1177 N N . ASP A 1 152 ? 4.839 -13.464 -3.046 1.00 96.44 152 ASP A N 1
ATOM 1178 C CA . ASP A 1 152 ? 5.158 -14.791 -3.581 1.00 96.44 152 ASP A CA 1
ATOM 1179 C C . ASP A 1 152 ? 5.526 -14.726 -5.071 1.00 96.44 152 ASP A C 1
ATOM 1181 O O . ASP A 1 152 ? 4.994 -15.419 -5.930 1.00 96.44 152 ASP A O 1
ATOM 1185 N N . TYR A 1 153 ? 6.509 -13.887 -5.371 1.00 94.50 153 TYR A N 1
ATOM 1186 C CA . TYR A 1 153 ? 7.103 -13.705 -6.688 1.00 94.50 153 TYR A CA 1
ATOM 1187 C C . TYR A 1 153 ? 8.544 -13.222 -6.540 1.00 94.50 153 TYR A C 1
ATOM 1189 O O . TYR A 1 153 ? 8.973 -12.814 -5.460 1.00 94.50 153 TYR A O 1
ATOM 1197 N N . MET A 1 154 ? 9.298 -13.246 -7.630 1.00 93.50 154 MET A N 1
ATOM 1198 C CA . MET A 1 154 ? 10.631 -12.669 -7.743 1.00 93.50 154 MET A CA 1
ATOM 1199 C C . MET A 1 154 ? 10.604 -11.595 -8.823 1.00 93.50 154 MET A C 1
ATOM 1201 O O . MET A 1 154 ? 10.181 -11.863 -9.947 1.00 93.50 154 MET A O 1
ATOM 1205 N N . LEU A 1 155 ? 11.047 -10.383 -8.486 1.00 92.31 155 LEU A N 1
ATOM 1206 C CA . LEU A 1 155 ? 11.122 -9.289 -9.453 1.00 92.31 155 LEU A CA 1
ATOM 1207 C C . LEU A 1 155 ? 12.182 -9.585 -10.520 1.00 92.31 155 LEU A C 1
ATOM 1209 O O . LEU A 1 155 ? 13.279 -10.049 -10.210 1.00 92.31 155 LEU A O 1
ATOM 1213 N N . ALA A 1 156 ? 11.859 -9.266 -11.767 1.00 89.38 156 ALA A N 1
ATOM 1214 C CA . ALA A 1 156 ? 12.814 -9.215 -12.857 1.00 89.38 156 ALA A CA 1
ATOM 1215 C C . ALA A 1 156 ? 13.645 -7.927 -12.760 1.00 89.38 156 ALA A C 1
ATOM 1217 O O . ALA A 1 156 ? 13.126 -6.836 -12.520 1.00 89.38 156 ALA A O 1
ATOM 1218 N N . GLY A 1 157 ? 14.954 -8.050 -12.975 1.00 79.75 157 GLY A N 1
ATOM 1219 C CA . GLY A 1 157 ? 15.880 -6.918 -13.001 1.00 79.75 157 GLY A CA 1
ATOM 1220 C C . GLY A 1 157 ? 17.029 -7.039 -12.005 1.00 79.75 157 GLY A C 1
ATOM 1221 O O . GLY A 1 157 ? 16.866 -7.428 -10.855 1.00 79.75 157 GLY A O 1
ATOM 1222 N N . GLN A 1 158 ? 18.227 -6.673 -12.461 1.00 64.06 158 GLN A N 1
ATOM 1223 C CA . GLN A 1 158 ? 19.422 -6.623 -11.621 1.00 64.06 158 GLN A CA 1
ATOM 1224 C C . GLN A 1 158 ? 19.594 -5.225 -11.015 1.00 64.06 158 GLN A C 1
ATOM 1226 O O . GLN A 1 158 ? 19.377 -4.222 -11.695 1.00 64.06 158 GLN A O 1
ATOM 1231 N N . ASN A 1 159 ? 20.073 -5.157 -9.768 1.00 62.12 159 ASN A N 1
ATOM 1232 C CA . ASN A 1 159 ? 20.423 -3.913 -9.066 1.00 62.12 159 ASN A CA 1
ATOM 1233 C C . ASN A 1 159 ? 19.251 -2.933 -8.877 1.00 62.12 159 ASN A C 1
ATOM 1235 O O . ASN A 1 159 ? 19.422 -1.717 -9.002 1.00 62.12 159 ASN A O 1
ATOM 1239 N N . LEU A 1 160 ? 18.059 -3.450 -8.570 1.00 78.62 160 LEU A N 1
ATOM 1240 C CA . LEU A 1 160 ? 16.916 -2.608 -8.237 1.00 78.62 160 LEU A CA 1
ATOM 1241 C C . LEU A 1 160 ? 17.235 -1.745 -7.007 1.00 78.62 160 LEU A C 1
ATOM 1243 O O . LEU A 1 160 ? 17.677 -2.235 -5.967 1.00 78.62 160 LEU A O 1
ATOM 1247 N N . SER A 1 161 ? 17.016 -0.433 -7.124 1.00 88.88 161 SER A N 1
ATOM 1248 C CA . SER A 1 161 ? 17.173 0.465 -5.982 1.00 88.88 161 SER A CA 1
ATOM 1249 C C . SER A 1 161 ? 16.086 0.172 -4.955 1.00 88.88 161 SER A C 1
ATOM 1251 O O . SER A 1 161 ? 14.901 0.241 -5.288 1.00 88.88 161 SER A O 1
ATOM 1253 N N . TYR A 1 162 ? 16.468 -0.048 -3.693 1.00 91.12 162 TYR A N 1
ATOM 1254 C CA . TYR A 1 162 ? 15.495 -0.277 -2.621 1.00 91.12 162 TYR A CA 1
ATOM 1255 C C . TYR A 1 162 ? 14.509 0.890 -2.478 1.00 91.12 162 TYR A C 1
ATOM 1257 O O . TYR A 1 162 ? 13.350 0.686 -2.148 1.00 91.12 162 TYR A O 1
ATOM 1265 N N . THR A 1 163 ? 14.925 2.130 -2.763 1.00 93.56 163 THR A N 1
ATOM 1266 C CA . THR A 1 163 ? 14.009 3.280 -2.720 1.00 93.56 163 THR A CA 1
ATOM 1267 C C . THR A 1 163 ? 13.000 3.268 -3.862 1.00 93.56 163 THR A C 1
ATOM 1269 O O . THR A 1 163 ? 12.001 3.968 -3.786 1.00 93.56 163 THR A O 1
ATOM 1272 N N . SER A 1 164 ? 13.250 2.531 -4.940 1.00 93.75 164 SER A N 1
ATOM 1273 C CA . SER A 1 164 ? 12.283 2.372 -6.025 1.00 93.75 164 SER A CA 1
ATOM 1274 C C . SER A 1 164 ? 11.325 1.225 -5.718 1.00 93.75 164 SER A C 1
ATOM 1276 O O . SER A 1 164 ? 10.119 1.403 -5.837 1.00 93.75 164 SER A O 1
ATOM 1278 N N . THR A 1 165 ? 11.840 0.083 -5.256 1.00 94.69 165 THR A N 1
ATOM 1279 C CA . THR A 1 165 ? 11.015 -1.102 -4.972 1.00 94.69 165 THR A CA 1
ATOM 1280 C C . THR A 1 165 ? 10.181 -0.980 -3.697 1.00 94.69 165 THR A C 1
ATOM 1282 O O . THR A 1 165 ? 9.137 -1.611 -3.584 1.00 94.69 165 THR A O 1
ATOM 1285 N N . MET A 1 166 ? 10.585 -0.113 -2.765 1.00 97.06 166 MET A N 1
ATOM 1286 C CA . MET A 1 166 ? 9.825 0.221 -1.554 1.00 97.06 166 MET A CA 1
ATOM 1287 C C . MET A 1 166 ? 8.800 1.349 -1.765 1.00 97.06 166 MET A C 1
ATOM 1289 O O . MET A 1 166 ? 8.355 1.968 -0.788 1.00 97.06 166 MET A O 1
ATOM 1293 N N . MET A 1 167 ? 8.437 1.659 -3.013 1.00 97.56 167 MET A N 1
ATOM 1294 C CA . MET A 1 167 ? 7.339 2.583 -3.290 1.00 97.56 167 MET A CA 1
ATOM 1295 C C . MET A 1 167 ? 6.011 2.022 -2.769 1.00 97.56 167 MET A C 1
ATOM 1297 O O . MET A 1 167 ? 5.724 0.836 -2.905 1.00 97.56 167 MET A O 1
ATOM 1301 N N . ALA A 1 168 ? 5.210 2.892 -2.168 1.00 98.50 168 ALA A N 1
ATOM 1302 C CA . ALA A 1 168 ? 3.890 2.572 -1.658 1.00 98.50 168 ALA A CA 1
ATOM 1303 C C . ALA A 1 168 ? 2.956 3.770 -1.838 1.00 98.50 168 ALA A C 1
ATOM 1305 O O . ALA A 1 168 ? 3.249 4.889 -1.397 1.00 98.50 168 ALA A O 1
ATOM 1306 N N . GLY A 1 169 ? 1.825 3.515 -2.479 1.00 98.69 169 GLY A N 1
ATOM 1307 C CA . GLY A 1 169 ? 0.712 4.430 -2.664 1.00 98.69 169 GLY A CA 1
ATOM 1308 C C . GLY A 1 169 ? -0.588 3.774 -2.221 1.00 98.69 169 GLY A C 1
ATOM 1309 O O . GLY A 1 169 ? -0.762 2.564 -2.355 1.00 98.69 169 GLY A O 1
ATOM 1310 N N . VAL A 1 170 ? -1.495 4.573 -1.669 1.00 98.75 170 VAL A N 1
ATOM 1311 C CA . VAL A 1 170 ? -2.836 4.129 -1.292 1.00 98.75 170 VAL A CA 1
ATOM 1312 C C . VAL A 1 170 ? -3.865 5.203 -1.611 1.00 98.75 170 VAL A C 1
ATOM 1314 O O . VAL A 1 170 ? -3.643 6.400 -1.399 1.00 98.75 170 VAL A O 1
ATOM 1317 N N . LYS A 1 171 ? -5.030 4.765 -2.071 1.00 98.75 171 LYS A N 1
ATOM 1318 C CA . LYS A 1 171 ? -6.245 5.560 -2.177 1.00 98.75 171 LYS A CA 1
ATOM 1319 C C . LYS A 1 171 ? -7.375 4.791 -1.505 1.00 98.75 171 LYS A C 1
ATOM 1321 O O . LYS A 1 171 ? -7.772 3.726 -1.962 1.00 98.75 171 LYS A O 1
ATOM 1326 N N . GLN A 1 172 ? -7.904 5.341 -0.415 1.00 98.69 172 GLN A N 1
ATOM 1327 C CA . GLN A 1 172 ? -9.093 4.783 0.224 1.00 98.69 172 GLN A CA 1
ATOM 1328 C C . GLN A 1 172 ? -10.316 5.098 -0.647 1.00 98.69 172 GLN A C 1
ATOM 1330 O O . GLN A 1 172 ? -10.674 6.264 -0.815 1.00 98.69 172 GLN A O 1
ATOM 1335 N N . ILE A 1 173 ? -10.948 4.071 -1.197 1.00 98.44 173 ILE A N 1
ATOM 1336 C CA . ILE A 1 173 ? -12.142 4.157 -2.046 1.00 98.44 173 ILE A CA 1
ATOM 1337 C C . ILE A 1 173 ? -13.431 3.773 -1.309 1.00 98.44 173 ILE A C 1
ATOM 1339 O O . ILE A 1 173 ? -14.519 4.093 -1.787 1.00 98.44 173 ILE A O 1
ATOM 1343 N N . GLY A 1 174 ? -13.308 3.129 -0.146 1.00 97.75 174 GLY A N 1
ATOM 1344 C CA . GLY A 1 174 ? -14.415 2.793 0.747 1.00 97.75 174 GLY A CA 1
ATOM 1345 C C . GLY A 1 174 ? -14.628 3.807 1.871 1.00 97.75 174 GLY A C 1
ATOM 1346 O O . GLY A 1 174 ? -13.839 4.736 2.070 1.00 97.75 174 GLY A O 1
ATOM 1347 N N . GLU A 1 175 ? -15.717 3.637 2.616 1.00 97.75 175 GLU A N 1
ATOM 1348 C CA . GLU A 1 175 ? -15.956 4.359 3.868 1.00 97.75 175 GLU A CA 1
ATOM 1349 C C . GLU A 1 175 ? -15.429 3.526 5.038 1.00 97.75 175 GLU A C 1
ATOM 1351 O O . GLU A 1 175 ? -15.779 2.358 5.148 1.00 97.75 175 GLU A O 1
ATOM 1356 N N . VAL A 1 176 ? -14.661 4.144 5.939 1.00 98.00 176 VAL A N 1
ATOM 1357 C CA . VAL A 1 176 ? -14.175 3.492 7.168 1.00 98.00 176 VAL A CA 1
ATOM 1358 C C . VAL A 1 176 ? -14.643 4.259 8.405 1.00 98.00 176 VAL A C 1
ATOM 1360 O O . VAL A 1 176 ? -14.859 5.477 8.362 1.00 98.00 176 VAL A O 1
ATOM 1363 N N . ASP A 1 177 ? -14.797 3.574 9.535 1.00 97.75 177 ASP A N 1
ATOM 1364 C CA . ASP A 1 177 ? -15.235 4.190 10.786 1.00 97.75 177 ASP A CA 1
ATOM 1365 C C . ASP A 1 177 ? -14.027 4.625 11.625 1.00 97.75 177 ASP A C 1
ATOM 1367 O O . ASP A 1 177 ? -13.302 3.811 12.198 1.00 97.75 177 ASP A O 1
ATOM 1371 N N . GLY A 1 178 ? -13.846 5.939 11.757 1.00 96.06 178 GLY A N 1
ATOM 1372 C CA . GLY A 1 178 ? -12.907 6.533 12.703 1.00 96.06 178 GLY A CA 1
ATOM 1373 C C . GLY A 1 178 ? -13.533 6.783 14.078 1.00 96.06 178 GLY A C 1
ATOM 1374 O O . GLY A 1 178 ? -14.754 6.922 14.232 1.00 96.06 178 GLY A O 1
ATOM 1375 N N . LYS A 1 179 ? -12.683 6.921 15.096 1.00 94.69 179 LYS A N 1
ATOM 1376 C CA . LYS A 1 179 ? -13.061 7.261 16.477 1.00 94.69 179 LYS A CA 1
ATOM 1377 C C . LYS A 1 179 ? -13.920 8.529 16.575 1.00 94.69 179 LYS A C 1
ATOM 1379 O O . LYS A 1 179 ? -14.863 8.587 17.366 1.00 94.69 179 LYS A O 1
ATOM 1384 N N . ASN A 1 180 ? -13.616 9.542 15.761 1.00 93.25 180 ASN A N 1
ATOM 1385 C CA . ASN A 1 180 ? -14.292 10.844 15.764 1.00 93.25 180 ASN A CA 1
ATOM 1386 C C . ASN A 1 180 ? -15.429 10.943 14.733 1.00 93.25 180 ASN A C 1
ATOM 1388 O O . ASN A 1 180 ? -16.089 11.982 14.647 1.00 93.25 180 ASN A O 1
ATOM 1392 N N . GLY A 1 181 ? -15.682 9.880 13.967 1.00 94.31 181 GLY A N 1
ATOM 1393 C CA . GLY A 1 181 ? -16.698 9.838 12.923 1.00 94.31 181 GLY A CA 1
ATOM 1394 C C . GLY A 1 181 ? -16.233 9.076 11.686 1.00 94.31 181 GLY A C 1
ATOM 1395 O O . GLY A 1 181 ? -15.088 8.643 11.585 1.00 94.31 181 GLY A O 1
ATOM 1396 N N . LYS A 1 182 ? -17.152 8.938 10.732 1.00 96.69 182 LYS A N 1
ATOM 1397 C CA . LYS A 1 182 ? -16.905 8.278 9.449 1.00 96.69 182 LYS A CA 1
ATOM 1398 C C . LYS A 1 182 ? -15.840 9.008 8.635 1.00 96.69 182 LYS A C 1
ATOM 1400 O O . LYS A 1 182 ? -15.789 10.241 8.628 1.00 96.69 182 LYS A O 1
ATOM 1405 N N . ILE A 1 183 ? -15.028 8.241 7.925 1.00 98.00 183 ILE A N 1
ATOM 1406 C CA . ILE A 1 183 ? -14.074 8.731 6.939 1.00 98.00 183 ILE A CA 1
ATOM 1407 C C . ILE A 1 183 ? -14.574 8.264 5.578 1.00 98.00 183 ILE A C 1
ATOM 1409 O O . ILE A 1 183 ? -14.496 7.082 5.253 1.00 98.00 183 ILE A O 1
ATOM 1413 N N . ALA A 1 184 ? -15.113 9.197 4.802 1.00 98.06 184 ALA A N 1
ATOM 1414 C CA . ALA A 1 184 ? -15.566 8.931 3.447 1.00 98.06 184 ALA A CA 1
ATOM 1415 C C . ALA A 1 184 ? -14.377 8.704 2.499 1.00 98.06 184 ALA A C 1
ATOM 1417 O O . ALA A 1 184 ? -13.257 9.158 2.764 1.00 98.06 184 ALA A O 1
ATOM 1418 N N . ALA A 1 185 ? -14.658 8.051 1.370 1.00 98.00 185 ALA A N 1
ATOM 1419 C CA . ALA A 1 185 ? -13.696 7.793 0.306 1.00 98.00 185 ALA A CA 1
ATOM 1420 C C . ALA A 1 185 ? -12.904 9.051 -0.094 1.00 98.00 185 ALA A C 1
ATOM 1422 O O . ALA A 1 185 ? -13.433 10.166 -0.145 1.00 98.00 185 ALA A O 1
ATOM 1423 N N . GLY A 1 186 ? -11.619 8.855 -0.372 1.00 97.56 186 GLY A N 1
ATOM 1424 C CA . GLY A 1 186 ? -10.718 9.874 -0.889 1.00 97.56 186 GLY A CA 1
ATOM 1425 C C . GLY A 1 186 ? -10.825 10.036 -2.402 1.00 97.56 186 GLY A C 1
ATOM 1426 O O . GLY A 1 186 ? -11.399 9.210 -3.115 1.00 97.56 186 GLY A O 1
ATOM 1427 N N . THR A 1 187 ? -10.239 11.118 -2.905 1.00 97.06 187 THR A N 1
ATOM 1428 C CA . THR A 1 187 ? -10.221 11.431 -4.342 1.00 97.06 187 THR A CA 1
ATOM 1429 C C . THR A 1 187 ? -8.855 11.218 -4.982 1.00 97.06 187 THR A C 1
ATOM 1431 O O . THR A 1 187 ? -8.769 11.114 -6.206 1.00 97.06 187 THR A O 1
ATOM 1434 N N . ARG A 1 188 ? -7.790 11.109 -4.179 1.00 97.19 188 ARG A N 1
ATOM 1435 C CA . ARG A 1 188 ? -6.407 11.008 -4.662 1.00 97.19 188 ARG A CA 1
ATOM 1436 C C . ARG A 1 188 ? -5.622 9.914 -3.951 1.00 97.19 188 ARG A C 1
ATOM 1438 O O . ARG A 1 188 ? -5.949 9.518 -2.837 1.00 97.19 188 ARG A O 1
ATOM 1445 N N . GLU A 1 189 ? -4.554 9.473 -4.602 1.00 98.31 189 GLU A N 1
ATOM 1446 C CA . GLU A 1 189 ? -3.528 8.664 -3.953 1.00 98.31 189 GLU A CA 1
ATOM 1447 C C . GLU A 1 189 ? -2.712 9.521 -2.974 1.00 98.31 189 GLU A C 1
ATOM 1449 O O . GLU A 1 189 ? -2.405 10.694 -3.229 1.00 98.31 189 GLU A O 1
ATOM 1454 N N . ILE A 1 190 ? -2.356 8.915 -1.846 1.00 98.56 190 ILE A N 1
ATOM 1455 C CA . ILE A 1 190 ? -1.338 9.398 -0.919 1.00 98.56 190 ILE A CA 1
ATOM 1456 C C . ILE A 1 190 ? -0.211 8.374 -0.939 1.00 98.56 190 ILE A C 1
ATOM 1458 O O . ILE A 1 190 ? -0.455 7.171 -0.870 1.00 98.56 190 ILE A O 1
ATOM 1462 N N . SER A 1 191 ? 1.026 8.846 -1.048 1.00 98.50 191 SER A N 1
ATOM 1463 C CA . SER A 1 191 ? 2.171 7.982 -1.300 1.00 98.50 191 SER A CA 1
ATOM 1464 C C . SER A 1 191 ? 3.391 8.341 -0.456 1.00 98.50 191 SER A C 1
ATOM 1466 O O . SER A 1 191 ? 3.497 9.430 0.124 1.00 98.50 191 SER A O 1
ATOM 1468 N N . ASN A 1 192 ? 4.334 7.402 -0.396 1.00 98.44 192 ASN A N 1
ATOM 1469 C CA . ASN A 1 192 ? 5.668 7.628 0.150 1.00 98.44 192 ASN A CA 1
ATOM 1470 C C . ASN A 1 192 ? 6.702 8.011 -0.923 1.00 98.44 192 ASN A C 1
ATOM 1472 O O . ASN A 1 192 ? 7.864 8.177 -0.573 1.00 98.44 192 ASN A O 1
ATOM 1476 N N . TYR A 1 193 ? 6.320 8.119 -2.199 1.00 98.38 193 TYR A N 1
ATOM 1477 C CA . TYR A 1 193 ? 7.250 8.222 -3.325 1.00 98.38 193 TYR A CA 1
ATOM 1478 C C . TYR A 1 193 ? 6.921 9.371 -4.278 1.00 98.38 193 TYR A C 1
ATOM 1480 O O . TYR A 1 193 ? 5.792 9.862 -4.332 1.00 98.38 193 TYR A O 1
ATOM 1488 N N . THR A 1 194 ? 7.923 9.766 -5.062 1.00 97.44 194 THR A N 1
ATOM 1489 C CA . THR A 1 194 ? 7.784 10.668 -6.209 1.00 97.44 194 THR A CA 1
ATOM 1490 C C . THR A 1 194 ? 8.146 9.959 -7.513 1.00 97.44 194 THR A C 1
ATOM 1492 O O . THR A 1 194 ? 8.910 8.989 -7.526 1.00 97.44 194 THR A O 1
ATOM 1495 N N . LEU A 1 195 ? 7.590 10.467 -8.616 1.00 94.94 195 LEU A N 1
ATOM 1496 C CA . LEU A 1 195 ? 7.933 10.083 -9.982 1.00 94.94 195 LEU A CA 1
ATOM 1497 C C . LEU A 1 195 ? 8.542 11.294 -10.689 1.00 94.94 195 LEU A C 1
ATOM 1499 O O . LEU A 1 195 ? 7.918 12.353 -10.750 1.00 94.94 195 LEU A O 1
ATOM 1503 N N . GLU A 1 196 ? 9.743 11.134 -11.233 1.00 94.06 196 GLU A N 1
ATOM 1504 C CA . GLU A 1 196 ? 10.431 12.173 -12.001 1.00 94.06 196 GLU A CA 1
ATOM 1505 C C . GLU A 1 196 ? 10.807 11.647 -13.384 1.00 94.06 196 GLU A C 1
ATOM 1507 O O . GLU A 1 196 ? 11.577 10.694 -13.497 1.00 94.06 196 GLU A O 1
ATOM 1512 N N . ASP A 1 197 ? 10.332 12.292 -14.447 1.00 90.75 197 ASP A N 1
ATOM 1513 C CA . ASP A 1 197 ? 10.798 11.987 -15.798 1.00 90.75 197 ASP A CA 1
ATOM 1514 C C . ASP A 1 197 ? 12.136 12.684 -16.060 1.00 90.75 197 ASP A C 1
ATOM 1516 O O . ASP A 1 197 ? 12.221 13.911 -16.160 1.00 90.75 197 ASP A O 1
ATOM 1520 N N . LYS A 1 198 ? 13.198 11.892 -16.200 1.00 88.88 198 LYS A N 1
ATOM 1521 C CA . LYS A 1 198 ? 14.537 12.362 -16.556 1.00 88.88 198 LYS A CA 1
ATOM 1522 C C . LYS A 1 198 ? 14.824 12.057 -18.014 1.00 88.88 198 LYS A C 1
ATOM 1524 O O . LYS A 1 198 ? 14.492 10.993 -18.529 1.00 88.88 198 LYS A O 1
ATOM 1529 N N . GLN A 1 199 ? 15.457 13.011 -18.686 1.00 88.06 199 GLN A N 1
ATOM 1530 C CA . GLN A 1 199 ? 16.037 12.791 -20.003 1.00 88.06 199 GLN A CA 1
ATOM 1531 C C . GLN A 1 199 ? 17.514 12.475 -19.834 1.00 88.06 199 GLN A C 1
ATOM 1533 O O . GLN A 1 199 ? 18.248 13.243 -19.215 1.00 88.06 199 GLN A O 1
ATOM 1538 N N . GLN A 1 200 ? 17.942 11.354 -20.398 1.00 80.62 200 GLN A N 1
ATOM 1539 C CA . GLN A 1 200 ? 19.341 10.976 -20.461 1.00 80.62 200 GLN A CA 1
ATOM 1540 C C . GLN A 1 200 ? 19.742 10.827 -21.923 1.00 80.62 200 GLN A C 1
ATOM 1542 O O . GLN A 1 200 ? 19.203 9.988 -22.642 1.00 80.62 200 GLN A O 1
ATOM 1547 N N . THR A 1 201 ? 20.709 11.627 -22.361 1.00 84.81 201 THR A N 1
ATOM 1548 C CA . THR A 1 201 ? 21.349 11.435 -23.661 1.00 84.81 201 THR A CA 1
ATOM 1549 C C . THR A 1 201 ? 22.455 10.401 -23.500 1.00 84.81 201 THR A C 1
ATOM 1551 O O . THR A 1 201 ? 23.412 10.600 -22.749 1.00 84.81 201 THR A O 1
ATOM 1554 N N . ARG A 1 202 ? 22.299 9.259 -24.166 1.00 80.94 202 ARG A N 1
ATOM 1555 C CA . ARG A 1 202 ? 23.308 8.199 -24.212 1.00 80.94 202 ARG A CA 1
ATOM 1556 C C . ARG A 1 202 ? 24.542 8.685 -24.986 1.00 80.94 202 ARG A C 1
ATOM 1558 O O . ARG A 1 202 ? 24.412 9.567 -25.834 1.00 80.94 202 ARG A O 1
ATOM 1565 N N . PRO A 1 203 ? 25.724 8.069 -24.793 1.00 82.19 203 PRO A N 1
ATOM 1566 C CA . PRO A 1 203 ? 26.920 8.369 -25.592 1.00 82.19 203 PRO A CA 1
ATOM 1567 C C . PRO A 1 203 ? 26.713 8.221 -27.109 1.00 82.19 203 PRO A C 1
ATOM 1569 O O . PRO A 1 203 ? 27.435 8.819 -27.897 1.00 82.19 203 PRO A O 1
ATOM 1572 N N . THR A 1 204 ? 25.705 7.446 -27.516 1.00 87.44 204 THR A N 1
ATOM 1573 C CA . THR A 1 204 ? 25.268 7.264 -28.907 1.00 87.44 204 THR A CA 1
ATOM 1574 C C . THR A 1 204 ? 24.512 8.471 -29.484 1.00 87.44 204 THR A C 1
ATOM 1576 O O . THR A 1 204 ? 24.160 8.451 -30.659 1.00 87.44 204 THR A O 1
ATOM 1579 N N . GLY A 1 205 ? 24.234 9.507 -28.683 1.00 83.88 205 GLY A N 1
ATOM 1580 C CA . GLY A 1 205 ? 23.436 10.679 -29.063 1.00 83.88 205 GLY A CA 1
ATOM 1581 C C . GLY A 1 205 ? 21.920 10.486 -28.930 1.00 83.88 205 GLY A C 1
ATOM 1582 O O . GLY A 1 205 ? 21.162 11.434 -29.114 1.00 83.88 205 GLY A O 1
ATOM 1583 N N . GLU A 1 206 ? 21.463 9.282 -28.582 1.00 89.00 206 GLU A N 1
ATOM 1584 C CA . GLU A 1 206 ? 20.049 8.976 -28.349 1.00 89.00 206 GLU A CA 1
ATOM 1585 C C . GLU A 1 206 ? 19.575 9.564 -27.012 1.00 89.00 206 GLU A C 1
ATOM 1587 O O . GLU A 1 206 ? 20.142 9.259 -25.961 1.00 89.00 206 GLU A O 1
ATOM 1592 N N . THR A 1 207 ? 18.509 10.367 -27.030 1.00 85.31 207 THR A N 1
ATOM 1593 C CA . THR A 1 207 ? 17.850 10.839 -25.804 1.00 85.31 207 THR A CA 1
ATOM 1594 C C . THR A 1 207 ? 16.771 9.859 -25.375 1.00 85.31 207 THR A C 1
ATOM 1596 O O . THR A 1 207 ? 15.767 9.677 -26.061 1.00 85.31 207 THR A O 1
ATOM 1599 N N . VAL A 1 208 ? 16.952 9.277 -24.195 1.00 84.75 208 VAL A N 1
ATOM 1600 C CA . VAL A 1 208 ? 15.998 8.364 -23.570 1.00 84.75 208 VAL A CA 1
ATOM 1601 C C . VAL A 1 208 ? 15.284 9.084 -22.439 1.00 84.75 208 VAL A C 1
ATOM 1603 O O . VAL A 1 208 ? 15.911 9.743 -21.610 1.00 84.75 208 VAL A O 1
ATOM 1606 N N . LYS A 1 209 ? 13.956 8.958 -22.404 1.00 85.06 209 LYS A N 1
ATOM 1607 C CA . LYS A 1 209 ? 13.147 9.362 -21.252 1.00 85.06 209 LYS A CA 1
ATOM 1608 C C . LYS A 1 209 ? 13.053 8.190 -20.286 1.00 85.06 209 LYS A C 1
ATOM 1610 O O . LYS A 1 209 ? 12.604 7.114 -20.674 1.00 85.06 209 LYS A O 1
ATOM 1615 N N . GLN A 1 210 ? 13.453 8.411 -19.044 1.00 85.19 210 GLN A N 1
ATOM 1616 C CA . GLN A 1 210 ? 13.354 7.443 -17.964 1.00 85.19 210 GLN A CA 1
ATOM 1617 C C . GLN A 1 210 ? 12.550 8.049 -16.819 1.00 85.19 210 GLN A C 1
ATOM 1619 O O . GLN A 1 210 ? 12.886 9.123 -16.328 1.00 85.19 210 GLN A O 1
ATOM 1624 N N . THR A 1 211 ? 11.520 7.342 -16.367 1.00 89.56 211 THR A N 1
ATOM 1625 C CA . THR A 1 211 ? 10.826 7.689 -15.125 1.00 89.56 211 THR A CA 1
ATOM 1626 C C . THR A 1 211 ? 11.625 7.129 -13.952 1.00 89.56 211 THR A C 1
ATOM 1628 O O . THR A 1 211 ? 11.888 5.928 -13.894 1.00 89.56 211 THR A O 1
ATOM 1631 N N . VAL A 1 212 ? 12.032 7.998 -13.032 1.00 91.25 212 VAL A N 1
ATOM 1632 C CA . VAL A 1 212 ? 12.757 7.647 -11.811 1.00 91.25 212 VAL A CA 1
ATOM 1633 C C . VAL A 1 212 ? 11.785 7.653 -10.641 1.00 91.25 212 VAL A C 1
ATOM 1635 O O . VAL A 1 212 ? 11.111 8.651 -10.393 1.00 91.25 212 VAL A O 1
ATOM 1638 N N . ILE A 1 213 ? 11.743 6.536 -9.917 1.00 94.50 213 ILE A N 1
ATOM 1639 C CA . ILE A 1 213 ? 10.900 6.336 -8.737 1.00 94.50 213 ILE A CA 1
ATOM 1640 C C . ILE A 1 213 ? 11.763 6.498 -7.493 1.00 94.50 213 ILE A C 1
ATOM 1642 O O . ILE A 1 213 ? 12.768 5.794 -7.344 1.00 94.50 213 ILE A O 1
ATOM 1646 N N . THR A 1 214 ? 11.365 7.395 -6.592 1.00 96.19 214 THR A N 1
ATOM 1647 C CA . THR A 1 214 ? 12.088 7.623 -5.335 1.00 96.19 214 THR A CA 1
ATOM 1648 C C . THR A 1 214 ? 11.126 7.651 -4.155 1.00 96.19 214 THR A C 1
ATOM 1650 O O . THR A 1 214 ? 10.431 8.642 -3.945 1.00 96.19 214 THR A O 1
ATOM 1653 N N . ALA A 1 215 ? 11.103 6.579 -3.365 1.00 97.44 215 ALA A N 1
ATOM 1654 C CA . ALA A 1 215 ? 10.463 6.559 -2.056 1.00 97.44 215 ALA A CA 1
ATOM 1655 C C . ALA A 1 215 ? 11.292 7.330 -1.015 1.00 97.44 215 ALA A C 1
ATOM 1657 O O . ALA A 1 215 ? 12.526 7.259 -0.982 1.00 97.44 215 ALA A O 1
ATOM 1658 N N . ASP A 1 216 ? 10.597 8.060 -0.146 1.00 97.50 216 ASP A N 1
ATOM 1659 C CA . ASP A 1 216 ? 11.159 8.764 0.999 1.00 97.50 216 ASP A CA 1
ATOM 1660 C C . ASP A 1 216 ? 11.704 7.750 2.006 1.00 97.50 216 ASP A C 1
ATOM 1662 O O . ASP A 1 216 ? 10.960 6.984 2.620 1.00 97.50 216 ASP A O 1
ATOM 1666 N N . LYS A 1 217 ? 13.021 7.785 2.213 1.00 95.88 217 LYS A N 1
ATOM 1667 C CA . LYS A 1 217 ? 13.742 6.875 3.111 1.00 95.88 217 LYS A CA 1
ATOM 1668 C C . LYS A 1 217 ? 13.206 6.896 4.542 1.00 95.88 217 LYS A C 1
ATOM 1670 O O . LYS A 1 217 ? 13.240 5.870 5.208 1.00 95.88 217 LYS A O 1
ATOM 1675 N N . ASN A 1 218 ? 12.665 8.023 5.010 1.00 96.38 218 ASN A N 1
ATOM 1676 C CA . ASN A 1 218 ? 12.102 8.136 6.364 1.00 96.38 218 ASN A CA 1
ATOM 1677 C C . ASN A 1 218 ? 10.719 7.468 6.498 1.00 96.38 218 ASN A C 1
ATOM 1679 O O . ASN A 1 218 ? 10.154 7.375 7.594 1.00 96.38 218 ASN A O 1
ATOM 1683 N N . LYS A 1 219 ? 10.153 7.030 5.372 1.00 97.50 219 LYS A N 1
ATOM 1684 C CA . LYS A 1 219 ? 8.868 6.339 5.257 1.00 97.50 219 LYS A CA 1
ATOM 1685 C C . LYS A 1 219 ? 9.032 4.891 4.793 1.00 97.50 219 LYS A C 1
ATOM 1687 O O . LYS A 1 219 ? 8.041 4.258 4.442 1.00 97.50 219 LYS A O 1
ATOM 1692 N N . ILE A 1 220 ? 10.260 4.379 4.801 1.00 97.25 220 ILE A N 1
ATOM 1693 C CA . ILE A 1 220 ? 10.578 2.976 4.557 1.00 97.25 220 ILE A CA 1
ATOM 1694 C C . ILE A 1 220 ? 10.889 2.329 5.906 1.00 97.25 220 ILE A C 1
ATOM 1696 O O . ILE A 1 220 ? 11.706 2.841 6.671 1.00 97.25 220 ILE A O 1
ATOM 1700 N N . ILE A 1 221 ? 10.240 1.206 6.192 1.00 96.38 221 ILE A N 1
ATOM 1701 C CA . ILE A 1 221 ? 10.494 0.368 7.361 1.00 96.38 221 ILE A CA 1
ATOM 1702 C C . ILE A 1 221 ? 11.057 -0.958 6.856 1.00 96.38 221 ILE A C 1
ATOM 1704 O O . ILE A 1 221 ? 10.380 -1.711 6.157 1.00 96.38 221 ILE A O 1
ATOM 1708 N N . LEU A 1 222 ? 12.309 -1.225 7.213 1.00 94.25 222 LEU A N 1
ATOM 1709 C CA . LEU A 1 222 ? 13.003 -2.482 6.950 1.00 94.25 222 LEU A CA 1
ATOM 1710 C C . LEU A 1 222 ? 13.463 -3.035 8.307 1.00 94.25 222 LEU A C 1
ATOM 1712 O O . LEU A 1 222 ? 14.496 -2.592 8.814 1.00 94.25 222 LEU A O 1
ATOM 1716 N N . PRO A 1 223 ? 12.698 -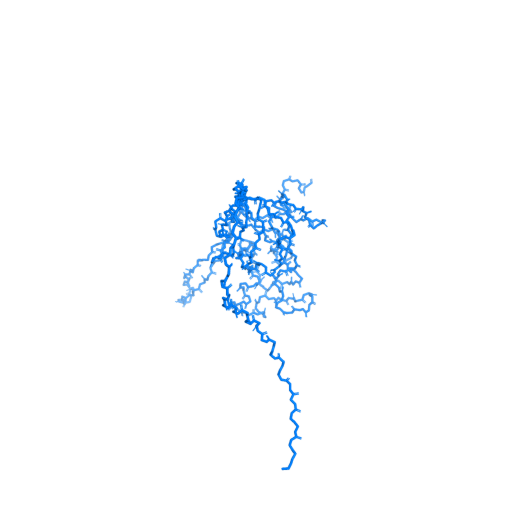3.955 8.922 1.00 90.50 223 PRO A N 1
ATOM 1717 C CA . PRO A 1 223 ? 12.937 -4.429 10.290 1.00 90.50 223 PRO A CA 1
ATOM 1718 C C . PRO A 1 223 ? 14.322 -5.045 10.498 1.00 90.50 223 PRO A C 1
ATOM 1720 O O . PRO A 1 223 ? 14.874 -4.995 11.591 1.00 90.50 223 PRO A O 1
ATOM 1723 N N . GLU A 1 224 ? 14.903 -5.607 9.441 1.00 85.62 224 GLU A N 1
ATOM 1724 C CA . GLU A 1 224 ? 16.238 -6.213 9.451 1.00 85.62 224 GLU A CA 1
ATOM 1725 C C . GLU A 1 224 ? 17.344 -5.199 9.788 1.00 85.62 224 GLU A C 1
ATOM 1727 O O . GLU A 1 224 ? 18.394 -5.574 10.309 1.00 85.62 224 GLU A O 1
ATOM 1732 N N . PHE A 1 225 ? 17.100 -3.907 9.552 1.00 78.19 225 PHE A N 1
ATOM 1733 C CA . PHE A 1 225 ? 18.043 -2.822 9.834 1.00 78.19 225 PHE A CA 1
ATOM 1734 C C . PHE A 1 225 ? 17.679 -2.001 11.077 1.00 78.19 225 PHE A C 1
ATOM 1736 O O . PHE A 1 225 ? 18.331 -0.986 11.349 1.00 78.19 225 PHE A O 1
ATOM 1743 N N . ASP A 1 226 ? 16.658 -2.403 11.842 1.00 69.38 226 ASP A N 1
ATOM 1744 C CA . ASP A 1 226 ? 16.363 -1.747 13.114 1.00 69.38 226 ASP A CA 1
ATOM 1745 C C . ASP A 1 226 ? 17.465 -2.040 14.137 1.00 69.38 226 ASP A C 1
ATOM 1747 O O . ASP A 1 226 ? 17.982 -3.146 14.224 1.00 69.38 226 ASP A O 1
ATOM 1751 N N . LYS A 1 227 ? 17.816 -1.040 14.955 1.00 55.81 227 LYS A N 1
ATOM 1752 C CA . LYS A 1 227 ? 19.007 -1.014 15.839 1.00 55.81 227 LYS A CA 1
ATOM 1753 C C . LYS A 1 227 ? 19.130 -2.160 16.864 1.00 55.81 227 LYS A C 1
ATOM 1755 O O . LYS A 1 227 ? 20.116 -2.201 17.592 1.00 55.81 227 LYS A O 1
ATOM 1760 N N . ASN A 1 228 ? 18.145 -3.049 16.931 1.00 53.16 228 ASN A N 1
ATOM 1761 C CA . ASN A 1 228 ? 18.093 -4.208 17.817 1.00 53.16 228 ASN A CA 1
ATOM 1762 C C . ASN A 1 228 ? 18.250 -5.547 17.063 1.00 53.16 228 ASN A C 1
ATOM 1764 O O . ASN A 1 228 ? 17.975 -6.590 17.648 1.00 53.16 228 ASN A O 1
ATOM 1768 N N . SER A 1 229 ? 18.632 -5.544 15.780 1.00 47.41 229 SER A N 1
ATOM 1769 C CA . SER A 1 229 ? 18.759 -6.752 14.947 1.00 47.41 229 SER A CA 1
ATOM 1770 C C . SER A 1 229 ? 20.106 -7.493 15.069 1.00 47.41 229 SER A C 1
ATOM 1772 O O . SER A 1 229 ? 20.469 -8.248 14.168 1.00 47.41 229 SER A O 1
ATOM 1774 N N . GLY A 1 230 ? 20.836 -7.319 16.182 1.00 37.41 230 GLY A N 1
ATOM 1775 C CA . GLY A 1 230 ? 22.120 -7.981 16.470 1.00 37.41 230 GLY A CA 1
ATOM 1776 C C . GLY A 1 230 ? 22.145 -8.694 17.812 1.00 37.41 230 GLY A C 1
ATOM 1777 O O . GLY A 1 230 ? 21.670 -8.087 18.798 1.00 37.41 230 GLY A O 1
#

Sequence (230 aa):
MEENFMKLNCKKKLYFGMMALFLAGMAFSTISVAKTTNKSKISKSILADNAIVNVKSYGFVDLEGAKASAIIVEYNQDIKADSVDKNDYEITDYAIYSEKKDGFEKTVEIDRDGTKGNEGQITKVYVNDKPEISKNGGTKEGKYVIIEVNTDYMLAGQNLSYTSTMMAGVKQIGEVDGKNGKIAAGTREISNYTLEDKQQTRPTGETVKQTVITADKNKIILPEFDKNSG

pLDDT: mean 83.13, std 22.57, range 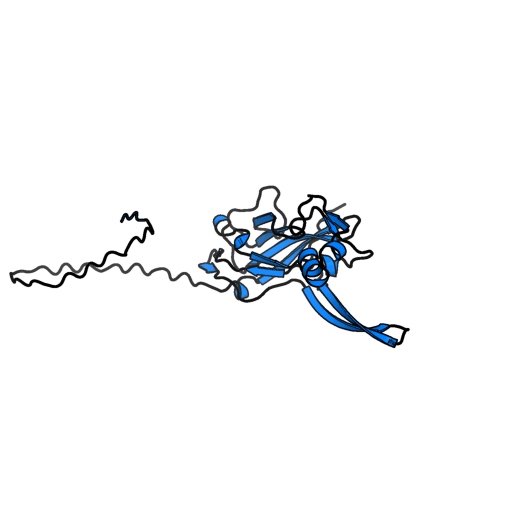[32.41, 98.88]

Radius of gyration: 27.31 Å; chains: 1; bounding box: 93×41×59 Å